Protein AF-A0A924ZWA1-F1 (afdb_monomer)

Secondary structure (DSSP, 8-state):
-----------------PPPPHHHHHHHSEEEEEEEEE----TTGGG------PPPPP-----TT-EEE---EE-----SSS--EEEEEEEEEEEETT---GGGEE-PPPPEEEEEEEEEEETTS-EEEEEEEEEEEEEEEEETTEEEEEEEEEEEEEEEEE-TTEEEEEEEEEEEEEE-S-SSS-BEEEEEEEEEEEEESS-EEEEEEEEEEETT--EEE--

Structure (mmCIF, N/CA/C/O backbone):
data_AF-A0A924ZWA1-F1
#
_entry.id   AF-A0A924ZWA1-F1
#
loop_
_atom_site.group_PDB
_atom_site.id
_atom_site.type_symbol
_atom_site.label_atom_id
_atom_site.label_alt_id
_atom_site.label_comp_id
_atom_site.label_asym_id
_atom_site.label_entity_id
_atom_site.label_seq_id
_atom_site.pdbx_PDB_ins_code
_atom_site.Cartn_x
_atom_site.Cartn_y
_atom_site.Cartn_z
_atom_site.occupancy
_atom_site.B_iso_or_equiv
_atom_site.auth_seq_id
_atom_site.auth_comp_id
_atom_site.auth_asym_id
_atom_site.auth_atom_id
_atom_site.pdbx_PDB_model_num
ATOM 1 N N . MET A 1 1 ? 79.010 -9.568 -26.885 1.00 41.34 1 MET A N 1
ATOM 2 C CA . MET A 1 1 ? 77.957 -9.053 -25.982 1.00 41.34 1 MET A CA 1
ATOM 3 C C . MET A 1 1 ? 76.911 -8.311 -26.813 1.00 41.34 1 MET A C 1
ATOM 5 O O . MET A 1 1 ? 77.158 -7.178 -27.196 1.00 41.34 1 MET A O 1
ATOM 9 N N . LYS A 1 2 ? 75.791 -8.957 -27.172 1.00 38.38 2 LYS A N 1
ATOM 10 C CA . LYS A 1 2 ? 74.652 -8.309 -27.852 1.00 38.38 2 LYS A CA 1
ATOM 11 C C . LYS A 1 2 ? 73.579 -8.028 -26.799 1.00 38.38 2 LYS A C 1
ATOM 13 O O . LYS A 1 2 ? 73.071 -8.970 -26.201 1.00 38.38 2 LYS A O 1
ATOM 18 N N . LYS A 1 3 ? 73.280 -6.753 -26.540 1.00 42.06 3 LYS A N 1
ATOM 19 C CA . LYS A 1 3 ? 72.153 -6.351 -25.689 1.00 42.06 3 LYS A CA 1
ATOM 20 C C . LYS A 1 3 ? 70.870 -6.461 -26.511 1.00 42.06 3 LYS A C 1
ATOM 22 O O . LYS A 1 3 ? 70.729 -5.771 -27.515 1.00 42.06 3 LYS A O 1
ATOM 27 N N . LEU A 1 4 ? 69.972 -7.344 -26.089 1.00 44.78 4 LEU A N 1
ATOM 28 C CA . LEU A 1 4 ? 68.591 -7.403 -26.550 1.00 44.78 4 LEU A CA 1
ATOM 29 C C . LEU A 1 4 ? 67.761 -6.655 -25.500 1.00 44.78 4 LEU A C 1
ATOM 31 O O . LEU A 1 4 ? 67.658 -7.118 -24.366 1.00 44.78 4 LEU A O 1
ATOM 35 N N . SER A 1 5 ? 67.233 -5.483 -25.843 1.00 42.81 5 SER A N 1
ATOM 36 C CA . SER A 1 5 ? 66.321 -4.740 -24.969 1.00 42.81 5 SER A CA 1
ATOM 37 C C . SER A 1 5 ? 64.931 -4.739 -25.588 1.00 42.81 5 SER A C 1
ATOM 39 O O . SER A 1 5 ? 64.733 -4.317 -26.724 1.00 42.81 5 SER A O 1
ATOM 41 N N . ILE A 1 6 ? 64.008 -5.304 -24.816 1.00 48.44 6 ILE A N 1
ATOM 42 C CA . ILE A 1 6 ? 62.610 -5.588 -25.123 1.00 48.44 6 ILE A CA 1
ATOM 43 C C . ILE A 1 6 ? 61.811 -4.282 -25.077 1.00 48.44 6 ILE A C 1
ATOM 45 O O . ILE A 1 6 ? 61.896 -3.535 -24.103 1.00 48.44 6 ILE A O 1
ATOM 49 N N . VAL A 1 7 ? 61.028 -4.017 -26.122 1.00 42.88 7 VAL A N 1
ATOM 50 C CA . VAL A 1 7 ? 60.053 -2.920 -26.159 1.00 42.88 7 VAL A CA 1
ATOM 51 C C . VAL A 1 7 ? 58.784 -3.389 -25.447 1.00 42.88 7 VAL A C 1
ATOM 53 O O . VAL A 1 7 ? 58.148 -4.346 -25.881 1.00 42.88 7 VAL A O 1
ATOM 56 N N . PHE A 1 8 ? 58.414 -2.726 -24.350 1.00 44.97 8 PHE A N 1
ATOM 57 C CA . PHE A 1 8 ? 57.112 -2.908 -23.707 1.00 44.97 8 PHE A CA 1
ATOM 58 C C . PHE A 1 8 ? 56.050 -2.136 -24.500 1.00 44.97 8 PHE A C 1
ATOM 60 O O . PHE A 1 8 ? 56.009 -0.908 -24.458 1.00 44.97 8 PHE A O 1
ATOM 67 N N . ALA A 1 9 ? 55.190 -2.850 -25.225 1.00 43.59 9 ALA A N 1
ATOM 68 C CA . ALA A 1 9 ? 53.976 -2.278 -25.796 1.00 43.59 9 ALA A CA 1
ATOM 69 C C . ALA A 1 9 ? 52.884 -2.261 -24.715 1.00 43.59 9 ALA A C 1
ATOM 71 O O . ALA A 1 9 ? 52.349 -3.305 -24.344 1.00 43.59 9 ALA A O 1
ATOM 72 N N . ALA A 1 10 ? 52.572 -1.080 -24.184 1.00 49.88 10 ALA A N 1
ATOM 73 C CA . ALA A 1 10 ? 51.428 -0.894 -23.300 1.00 49.88 10 ALA A CA 1
ATOM 74 C C . ALA A 1 10 ? 50.137 -0.939 -24.134 1.00 49.88 10 ALA A C 1
ATOM 76 O O . ALA A 1 10 ? 49.837 -0.012 -24.885 1.00 49.88 10 ALA A O 1
ATOM 77 N N . ILE A 1 11 ? 49.383 -2.033 -24.019 1.00 46.00 11 ILE A N 1
ATOM 78 C CA . ILE A 1 11 ? 48.047 -2.159 -24.605 1.00 46.00 11 ILE A CA 1
ATOM 79 C C . ILE A 1 11 ? 47.079 -1.402 -23.690 1.00 46.00 11 ILE A C 1
ATOM 81 O O . ILE A 1 11 ? 46.674 -1.904 -22.644 1.00 46.00 11 ILE A O 1
ATOM 85 N N . PHE A 1 12 ? 46.718 -0.178 -24.073 1.00 44.88 12 PHE A N 1
ATOM 86 C CA . PHE A 1 12 ? 45.597 0.533 -23.465 1.00 44.88 12 PHE A CA 1
ATOM 87 C C . PHE A 1 12 ? 44.290 -0.067 -23.997 1.00 44.88 12 PHE A C 1
ATOM 89 O O . PHE A 1 12 ? 43.883 0.220 -25.121 1.00 44.88 12 PHE A O 1
ATOM 96 N N . LEU A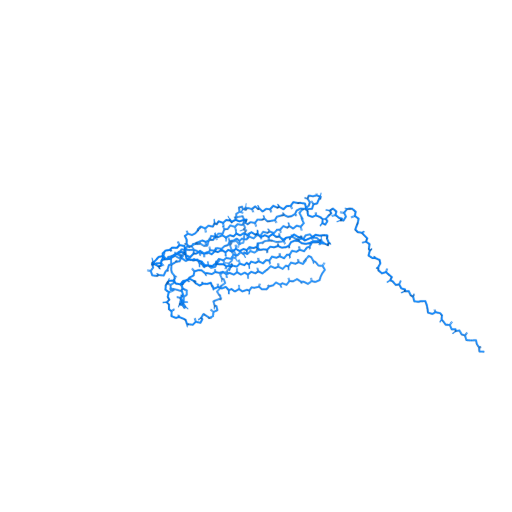 1 13 ? 43.627 -0.907 -23.196 1.00 45.66 13 LEU A N 1
ATOM 97 C CA . LEU A 1 13 ? 42.229 -1.274 -23.425 1.00 45.66 13 LEU A CA 1
ATOM 98 C C . LEU A 1 13 ? 41.356 -0.064 -23.077 1.00 45.66 13 LEU A C 1
ATOM 100 O O . LEU A 1 13 ? 41.014 0.172 -21.919 1.00 45.66 13 LEU A O 1
ATOM 104 N N . THR A 1 14 ? 41.012 0.734 -24.081 1.00 49.31 14 THR A N 1
ATOM 105 C CA . THR A 1 14 ? 39.961 1.738 -23.953 1.00 49.31 14 THR A CA 1
ATOM 106 C C . THR A 1 14 ? 38.614 1.023 -24.000 1.00 49.31 14 THR A C 1
ATOM 108 O O . THR A 1 14 ? 38.178 0.539 -25.042 1.00 49.31 14 THR A O 1
ATOM 111 N N . ILE A 1 15 ? 37.934 0.940 -22.856 1.00 54.41 15 ILE A N 1
ATOM 112 C CA . ILE A 1 15 ? 36.516 0.575 -22.829 1.00 54.41 15 ILE A CA 1
ATOM 113 C C . ILE A 1 15 ? 35.765 1.761 -23.441 1.00 54.41 15 ILE A C 1
ATOM 115 O O . ILE A 1 15 ? 35.516 2.760 -22.769 1.00 54.41 15 ILE A O 1
ATOM 119 N N . GLN A 1 16 ? 35.465 1.699 -24.738 1.00 52.84 16 GLN A N 1
ATOM 120 C CA . GLN A 1 16 ? 34.568 2.675 -25.345 1.00 52.84 16 GLN A CA 1
ATOM 121 C C . GLN A 1 16 ? 33.138 2.367 -24.906 1.00 52.84 16 GLN A C 1
ATOM 123 O O . GLN A 1 16 ? 32.612 1.288 -25.176 1.00 52.84 16 GLN A O 1
ATOM 128 N N . ALA A 1 17 ? 32.505 3.327 -24.232 1.00 60.22 17 ALA A N 1
ATOM 129 C CA . ALA A 1 17 ? 31.072 3.292 -23.995 1.00 60.22 17 ALA A CA 1
ATOM 130 C C . ALA A 1 17 ? 30.356 3.333 -25.355 1.00 60.22 17 ALA A C 1
ATOM 132 O O . ALA A 1 17 ? 30.427 4.329 -26.076 1.00 60.22 17 ALA A O 1
ATOM 133 N N . ARG A 1 18 ? 29.707 2.228 -25.732 1.00 77.50 18 ARG A N 1
ATOM 134 C CA . ARG A 1 18 ? 28.906 2.145 -26.956 1.00 77.50 18 ARG A CA 1
ATOM 135 C C . ARG A 1 18 ? 27.567 2.850 -26.727 1.00 77.50 18 ARG A C 1
ATOM 137 O O . ARG A 1 18 ? 26.911 2.611 -25.717 1.00 77.50 18 ARG A O 1
ATOM 144 N N . ALA A 1 19 ? 27.152 3.685 -27.677 1.00 79.94 19 ALA A N 1
ATOM 145 C CA . ALA A 1 19 ? 25.806 4.250 -27.686 1.00 79.94 19 ALA A CA 1
ATOM 146 C C . ALA A 1 19 ? 24.755 3.147 -27.907 1.00 79.94 19 ALA A C 1
ATOM 148 O O . ALA A 1 19 ? 24.954 2.263 -28.744 1.00 79.94 19 ALA A O 1
ATOM 149 N N . LEU A 1 20 ? 23.639 3.219 -27.178 1.00 84.12 20 LEU A N 1
ATOM 150 C CA . LEU A 1 20 ? 22.520 2.287 -27.333 1.00 84.12 20 LEU A CA 1
ATOM 151 C C . LEU A 1 20 ? 21.944 2.392 -28.748 1.00 84.12 20 LEU A C 1
ATOM 153 O O . LEU A 1 20 ? 21.665 3.495 -29.227 1.00 84.12 20 LEU A O 1
ATOM 157 N N . SER A 1 21 ? 21.742 1.250 -29.399 1.00 89.38 21 SER A N 1
ATOM 158 C CA . SER A 1 21 ? 21.001 1.159 -30.656 1.00 89.38 21 SER A CA 1
ATOM 159 C C . SER A 1 21 ? 19.546 1.592 -30.469 1.00 89.38 21 SER A C 1
ATOM 161 O O . SER A 1 21 ? 19.017 1.595 -29.358 1.00 89.38 21 SER A O 1
ATOM 163 N N . GLN A 1 22 ? 18.874 1.944 -31.566 1.00 87.88 22 GLN A N 1
ATOM 164 C CA . GLN A 1 22 ? 17.459 2.317 -31.525 1.00 87.88 22 GLN A CA 1
ATOM 165 C C . GLN A 1 22 ? 16.587 1.192 -30.946 1.00 87.88 22 GLN A C 1
ATOM 167 O O . GLN A 1 22 ? 15.648 1.466 -30.203 1.00 87.88 22 GLN A O 1
ATOM 172 N N . GLU A 1 23 ? 16.933 -0.066 -31.228 1.00 88.12 23 GLU A N 1
ATOM 173 C CA . GLU A 1 23 ? 16.197 -1.219 -30.716 1.00 88.12 23 GLU A CA 1
ATOM 174 C C . GLU A 1 23 ? 16.344 -1.380 -29.200 1.00 88.12 23 GLU A C 1
ATOM 176 O O . GLU A 1 23 ? 15.352 -1.603 -28.504 1.00 88.12 23 GLU A O 1
ATOM 181 N N . GLU A 1 24 ? 17.565 -1.213 -28.679 1.00 87.50 24 GLU A N 1
ATOM 182 C CA . GLU A 1 24 ? 17.837 -1.218 -27.238 1.00 87.50 24 GLU A CA 1
ATOM 183 C C . GLU A 1 24 ? 17.133 -0.046 -26.545 1.00 87.50 24 GLU A C 1
ATOM 185 O O . GLU A 1 24 ? 16.567 -0.209 -25.465 1.00 87.50 24 GLU A O 1
ATOM 190 N N . GLN A 1 25 ? 17.109 1.132 -27.177 1.00 87.75 25 GLN A N 1
ATOM 191 C CA . GLN A 1 25 ? 16.396 2.289 -26.639 1.00 87.75 25 GLN A CA 1
ATOM 192 C C . GLN A 1 25 ? 14.888 2.054 -26.570 1.00 87.75 25 GLN A C 1
ATOM 194 O O . GLN A 1 25 ? 14.264 2.391 -25.562 1.00 87.75 25 GLN A O 1
ATOM 199 N N . ALA A 1 26 ? 14.307 1.442 -27.602 1.00 87.69 26 ALA A N 1
ATOM 200 C CA . ALA A 1 26 ? 12.895 1.088 -27.611 1.00 87.69 26 ALA A CA 1
ATOM 201 C C . ALA A 1 26 ? 12.557 0.033 -26.547 1.00 87.69 26 ALA A C 1
ATOM 203 O O . ALA A 1 26 ? 11.533 0.145 -25.873 1.00 87.69 26 ALA A O 1
ATOM 204 N N . TYR A 1 27 ? 13.454 -0.932 -26.321 1.00 89.75 27 TYR A N 1
ATOM 205 C CA . TYR A 1 27 ? 13.293 -1.940 -25.276 1.00 89.75 27 TYR A CA 1
ATOM 206 C C . TYR A 1 27 ? 13.337 -1.340 -23.862 1.00 89.75 27 TYR A C 1
ATOM 208 O O . TYR A 1 27 ? 12.560 -1.753 -23.004 1.00 89.75 27 TYR A O 1
ATOM 216 N N . LEU A 1 28 ? 14.227 -0.372 -23.620 1.00 89.44 28 LEU A N 1
ATOM 217 C CA . LEU A 1 28 ? 14.474 0.241 -22.306 1.00 89.44 28 LEU A CA 1
ATOM 218 C C . LEU A 1 28 ? 13.531 1.411 -21.972 1.00 89.44 28 LEU A C 1
ATOM 220 O O . LEU A 1 28 ? 13.572 1.935 -20.851 1.00 89.44 28 LEU A O 1
ATOM 224 N N . THR A 1 29 ? 12.716 1.844 -22.935 1.00 89.19 29 THR A N 1
ATOM 225 C CA . THR A 1 29 ? 11.769 2.951 -22.779 1.00 89.19 29 THR A CA 1
ATOM 226 C C . THR A 1 29 ? 10.418 2.431 -22.313 1.00 89.19 29 THR A C 1
ATOM 228 O O . THR A 1 29 ? 9.808 1.606 -22.982 1.00 89.19 29 THR A O 1
ATOM 231 N N . ILE A 1 30 ? 9.947 2.954 -21.181 1.00 89.44 30 ILE A N 1
ATOM 232 C CA . ILE A 1 30 ? 8.601 2.703 -20.649 1.00 89.44 30 ILE A CA 1
ATOM 233 C C . ILE A 1 30 ? 7.582 3.497 -21.468 1.00 89.44 30 ILE A C 1
ATOM 235 O O . ILE A 1 30 ? 7.731 4.716 -21.598 1.00 89.44 30 ILE A O 1
ATOM 239 N N . ASP A 1 31 ? 6.545 2.810 -21.939 1.00 90.38 31 ASP A N 1
ATOM 240 C CA . ASP A 1 31 ? 5.434 3.378 -22.701 1.00 90.38 31 ASP A CA 1
ATOM 241 C C . ASP A 1 31 ? 4.177 3.505 -21.832 1.00 90.38 31 ASP A C 1
ATOM 243 O O . ASP A 1 31 ? 3.749 4.608 -21.490 1.00 90.38 31 ASP A O 1
ATOM 247 N N . THR A 1 32 ? 3.637 2.369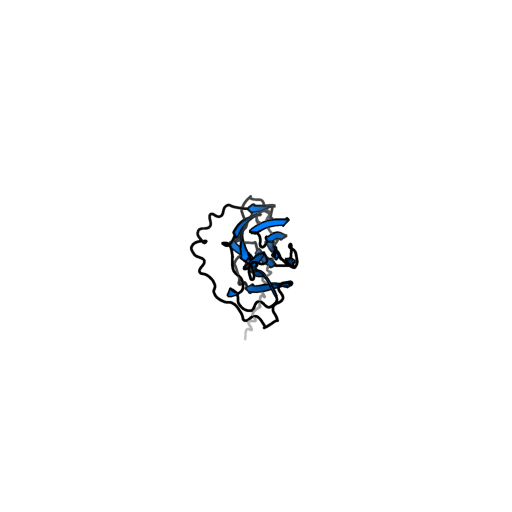 -21.384 1.00 86.81 32 THR A N 1
ATOM 248 C CA . THR A 1 32 ? 2.366 2.313 -20.655 1.00 86.81 32 THR A CA 1
ATOM 249 C C . THR A 1 32 ? 2.536 1.812 -19.227 1.00 86.81 32 THR A C 1
ATOM 251 O O . THR A 1 32 ? 3.409 0.994 -18.929 1.00 86.81 32 THR A O 1
ATOM 254 N N . VAL A 1 33 ? 1.680 2.329 -18.341 1.00 88.94 33 VAL A N 1
ATOM 255 C CA . VAL A 1 33 ? 1.564 1.916 -16.939 1.00 88.94 33 VAL A CA 1
ATOM 256 C C . VAL A 1 33 ? 0.091 1.698 -16.627 1.00 88.94 33 VAL A C 1
ATOM 258 O O . VAL A 1 33 ? -0.723 2.595 -16.850 1.00 88.94 33 VAL A O 1
ATOM 261 N N . THR A 1 34 ? -0.259 0.532 -16.093 1.00 89.75 34 THR A N 1
ATOM 262 C CA . THR A 1 34 ? -1.633 0.221 -15.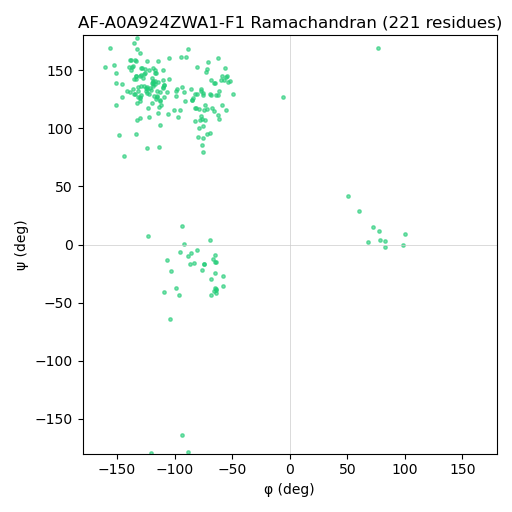675 1.00 89.75 34 THR A CA 1
ATOM 263 C C . THR A 1 34 ? -1.662 -0.248 -14.233 1.00 89.75 34 THR A C 1
ATOM 265 O O . THR A 1 34 ? -0.846 -1.087 -13.858 1.00 89.75 34 THR A O 1
ATOM 268 N N . ILE A 1 35 ? -2.631 0.239 -13.457 1.00 86.62 35 ILE A N 1
ATOM 269 C CA . ILE A 1 35 ? -2.944 -0.242 -12.108 1.00 86.62 35 ILE A CA 1
ATOM 270 C C . ILE A 1 35 ? -4.386 -0.738 -12.139 1.00 86.62 35 ILE A C 1
ATOM 272 O O . ILE A 1 35 ? -5.283 0.018 -12.512 1.00 86.62 35 ILE A O 1
ATOM 276 N N . GLN A 1 36 ? -4.608 -2.005 -11.800 1.00 89.69 36 GLN A N 1
ATOM 277 C CA . GLN A 1 36 ? -5.937 -2.615 -11.823 1.00 89.69 36 GLN A CA 1
ATOM 278 C C . GLN A 1 36 ? -6.161 -3.447 -10.563 1.00 89.69 36 GLN A C 1
ATOM 280 O O . GLN A 1 36 ? -5.290 -4.227 -10.175 1.00 89.69 36 GLN A O 1
ATOM 285 N N . GLU A 1 37 ? -7.328 -3.288 -9.935 1.00 87.62 37 GLU A N 1
ATOM 286 C CA . GLU A 1 37 ? -7.810 -4.255 -8.947 1.00 87.62 37 GLU A CA 1
ATOM 287 C C . GLU A 1 37 ? -8.171 -5.549 -9.685 1.00 87.62 37 GLU A C 1
ATOM 289 O O . GLU A 1 37 ? -8.866 -5.516 -10.704 1.00 87.62 37 GLU A O 1
ATOM 294 N N . ILE A 1 38 ? -7.667 -6.680 -9.200 1.00 86.31 38 ILE A N 1
ATOM 295 C CA . ILE A 1 38 ? -7.910 -7.997 -9.793 1.00 86.31 38 ILE A CA 1
ATOM 296 C C . ILE A 1 38 ? -8.654 -8.898 -8.798 1.00 86.31 38 ILE A C 1
ATOM 298 O O . ILE A 1 38 ? -8.471 -8.744 -7.586 1.00 86.31 38 ILE A O 1
ATOM 302 N N . PRO A 1 39 ? -9.486 -9.845 -9.275 1.00 76.06 39 PRO A N 1
ATOM 303 C CA . PRO A 1 39 ? -10.131 -10.824 -8.408 1.00 76.06 39 PRO A CA 1
ATOM 304 C C . PRO A 1 39 ? -9.108 -11.607 -7.576 1.00 76.06 39 PRO A C 1
ATOM 306 O O . PRO A 1 39 ? -8.015 -11.922 -8.051 1.00 76.06 39 PRO A O 1
ATOM 309 N N . ASP A 1 40 ? -9.472 -11.938 -6.336 1.00 62.69 40 ASP A N 1
ATOM 310 C CA . ASP A 1 40 ? -8.636 -12.753 -5.451 1.00 62.69 40 ASP A CA 1
ATOM 311 C C . ASP A 1 40 ? -8.688 -14.228 -5.879 1.00 62.69 40 ASP A C 1
ATOM 313 O O . ASP A 1 40 ? -9.427 -15.036 -5.326 1.00 62.69 40 ASP A O 1
ATOM 317 N N . GLU A 1 41 ? -7.921 -14.574 -6.914 1.00 56.72 41 GLU A N 1
ATOM 318 C CA . GLU A 1 41 ? -7.703 -15.959 -7.361 1.00 56.72 41 GLU A CA 1
ATOM 319 C C . GLU A 1 41 ? -6.439 -16.570 -6.726 1.00 56.72 41 GLU A C 1
ATOM 321 O O . GLU A 1 41 ? -5.905 -17.568 -7.208 1.00 56.72 41 GLU A O 1
ATOM 326 N N . SER A 1 42 ? -5.903 -15.959 -5.661 1.00 44.62 42 SER A N 1
ATOM 327 C CA . SER A 1 42 ? -4.585 -16.314 -5.141 1.00 44.62 42 SER A CA 1
ATOM 328 C C . SER A 1 42 ? -4.618 -17.651 -4.374 1.00 44.62 42 SER A C 1
ATOM 330 O O . SER A 1 42 ? -5.199 -17.716 -3.288 1.00 44.62 42 SER A O 1
ATOM 332 N N . PRO A 1 43 ? -3.918 -18.708 -4.838 1.00 39.81 43 PRO A N 1
ATOM 333 C CA . PRO A 1 43 ? -3.886 -20.024 -4.181 1.00 39.81 43 PRO A CA 1
ATOM 334 C C . PRO A 1 43 ? -3.125 -20.033 -2.838 1.00 39.81 43 PRO A C 1
ATOM 336 O O . PRO A 1 43 ? -2.915 -21.086 -2.238 1.00 39.81 43 PRO A O 1
ATOM 339 N N . LEU A 1 44 ? -2.652 -18.871 -2.374 1.00 39.03 44 LEU A N 1
ATOM 340 C CA . LEU A 1 44 ? -1.827 -18.706 -1.175 1.00 39.03 44 LEU A CA 1
A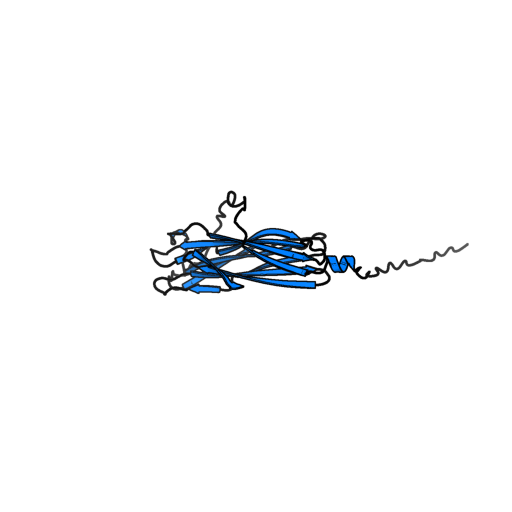TOM 341 C C . LEU A 1 44 ? -2.626 -18.339 0.084 1.00 39.03 44 LEU A C 1
ATOM 343 O O . LEU A 1 44 ? -2.046 -18.323 1.167 1.00 39.03 44 LEU A O 1
ATOM 347 N N . LEU A 1 45 ? -3.935 -18.077 -0.022 1.00 39.41 45 LEU A N 1
ATOM 348 C CA . LEU A 1 45 ? -4.785 -17.840 1.156 1.00 39.41 45 LEU A CA 1
ATOM 349 C C . LEU A 1 45 ? -4.921 -19.076 2.060 1.00 39.41 45 LEU A C 1
ATOM 351 O O . LEU A 1 45 ? -5.074 -18.915 3.265 1.00 39.41 45 LEU A O 1
ATOM 355 N N . ASP A 1 46 ? -4.738 -20.283 1.518 1.00 35.34 46 ASP A N 1
ATOM 356 C CA . ASP A 1 46 ? -4.777 -21.530 2.294 1.00 35.34 46 ASP A CA 1
ATOM 357 C C . ASP A 1 46 ? -3.466 -21.840 3.048 1.00 35.34 46 ASP A C 1
ATOM 359 O O . ASP A 1 46 ? -3.399 -22.824 3.783 1.00 35.34 46 ASP A O 1
ATOM 363 N N . LYS A 1 47 ? -2.397 -21.042 2.867 1.00 32.38 47 LYS A N 1
ATOM 364 C CA . LYS A 1 47 ? -1.044 -21.352 3.384 1.00 32.38 47 LYS A CA 1
ATOM 365 C C . LYS A 1 47 ? -0.427 -20.299 4.304 1.00 32.38 47 LYS A C 1
ATOM 367 O O . LYS A 1 47 ? 0.747 -20.421 4.652 1.00 32.38 47 LYS A O 1
ATOM 372 N N . ILE A 1 48 ? -1.170 -19.271 4.708 1.00 35.56 48 ILE A N 1
ATOM 373 C CA . ILE A 1 48 ? -0.657 -18.319 5.700 1.00 35.56 48 ILE A CA 1
ATOM 374 C C . ILE A 1 48 ? -0.804 -18.956 7.084 1.00 35.56 48 ILE A C 1
ATOM 376 O O . ILE A 1 48 ? -1.846 -18.845 7.726 1.00 35.56 48 ILE A O 1
ATOM 380 N N . GLU A 1 49 ? 0.249 -19.634 7.542 1.00 36.31 49 GLU A N 1
ATOM 381 C CA . GLU A 1 49 ? 0.408 -19.932 8.962 1.00 36.31 49 GLU A CA 1
ATOM 382 C C . GLU A 1 49 ? 0.533 -18.608 9.730 1.00 36.31 49 GLU A C 1
ATOM 384 O O . GLU A 1 49 ? 1.300 -17.709 9.375 1.00 36.31 49 GLU A O 1
ATOM 389 N N . THR A 1 50 ? -0.287 -18.469 10.764 1.00 31.58 50 THR A N 1
ATOM 390 C CA . THR A 1 50 ? -0.350 -17.319 11.666 1.00 31.58 50 THR A CA 1
ATOM 391 C C . THR A 1 50 ? 1.019 -17.025 12.282 1.00 31.58 50 THR A C 1
ATOM 393 O O . THR A 1 50 ? 1.547 -17.825 13.051 1.00 31.58 50 THR A O 1
ATOM 396 N N . PHE A 1 51 ? 1.591 -15.857 11.977 1.00 34.88 51 PHE A N 1
ATOM 397 C CA . PHE A 1 51 ? 2.827 -15.386 12.603 1.00 34.88 51 PHE A CA 1
ATOM 398 C C . PHE A 1 51 ? 2.561 -14.887 14.033 1.00 34.88 51 PHE A C 1
ATOM 400 O O . PHE A 1 51 ? 2.294 -13.707 14.262 1.00 34.88 51 PHE A O 1
ATOM 407 N N . ASP A 1 52 ? 2.690 -15.784 15.008 1.00 36.53 52 ASP A N 1
ATOM 408 C CA . ASP A 1 52 ? 2.746 -15.457 16.435 1.00 36.53 52 ASP A CA 1
ATOM 409 C C . ASP A 1 52 ? 4.125 -14.896 16.801 1.00 36.53 52 ASP A C 1
ATOM 411 O O . ASP A 1 52 ? 4.974 -15.651 17.257 1.00 36.53 52 ASP A O 1
ATOM 415 N N . GLN A 1 53 ? 4.378 -13.588 16.640 1.00 33.22 53 GLN A N 1
ATOM 416 C CA . GLN A 1 53 ? 5.423 -12.893 17.420 1.00 33.22 53 GLN A CA 1
ATOM 417 C C . GLN A 1 53 ? 5.079 -11.423 17.702 1.00 33.22 53 GLN A C 1
ATOM 419 O O . GLN A 1 53 ? 5.404 -10.501 16.941 1.00 33.22 53 GLN A O 1
ATOM 424 N N . VAL A 1 54 ? 4.482 -11.191 18.872 1.00 36.31 54 VAL A N 1
ATOM 425 C CA . VAL A 1 54 ? 4.275 -9.862 19.463 1.00 36.31 54 VAL A CA 1
ATOM 426 C C . VAL A 1 54 ? 5.544 -9.452 20.219 1.00 36.31 54 VAL A C 1
ATOM 428 O O . VAL A 1 54 ? 6.042 -10.189 21.064 1.00 36.31 54 VAL A O 1
ATOM 431 N N . SER A 1 55 ? 6.097 -8.280 19.899 1.00 35.72 55 SER A N 1
ATOM 432 C CA . SER A 1 55 ? 7.217 -7.692 20.653 1.00 35.72 55 SER A CA 1
ATOM 433 C C . SER A 1 55 ? 6.700 -6.997 21.924 1.00 35.72 55 SER A C 1
ATOM 435 O O . SER A 1 55 ? 5.561 -6.531 21.919 1.00 35.72 55 SER A O 1
ATOM 437 N N . PRO A 1 56 ? 7.501 -6.887 23.001 1.00 32.56 56 PRO A N 1
ATOM 438 C CA . PRO A 1 56 ? 7.024 -6.342 24.267 1.00 32.56 56 PRO A CA 1
ATOM 439 C C . PRO A 1 56 ? 6.704 -4.845 24.148 1.00 32.56 56 PRO A C 1
ATOM 441 O O . PRO A 1 56 ? 7.587 -4.030 23.876 1.00 32.56 56 PRO A O 1
ATOM 444 N N . ILE A 1 57 ? 5.435 -4.489 24.361 1.00 41.47 57 ILE A N 1
ATOM 445 C CA . ILE A 1 57 ? 4.953 -3.103 24.393 1.00 41.47 57 ILE A CA 1
ATOM 446 C C . ILE A 1 57 ? 5.260 -2.514 25.778 1.00 41.47 57 ILE A C 1
ATOM 448 O O . ILE A 1 57 ? 4.972 -3.116 26.813 1.00 41.47 57 ILE A O 1
ATOM 452 N N . LYS A 1 58 ? 5.879 -1.330 25.795 1.00 34.44 58 LYS A N 1
ATOM 453 C CA . LYS A 1 58 ? 6.227 -0.578 27.008 1.00 34.44 58 LYS A CA 1
ATOM 454 C C . LYS A 1 58 ? 4.944 -0.177 27.753 1.00 34.44 58 LYS A C 1
ATOM 456 O O . LYS A 1 58 ? 4.038 0.394 27.158 1.00 34.44 58 LYS A O 1
ATOM 461 N N . LYS A 1 59 ? 4.886 -0.488 29.050 1.00 34.78 59 LYS A N 1
ATOM 462 C CA . LYS A 1 59 ? 3.730 -0.296 29.941 1.00 34.78 59 LYS A CA 1
ATOM 463 C C . LYS A 1 59 ? 3.360 1.197 30.036 1.00 34.78 59 LYS A C 1
ATOM 465 O O . LYS A 1 59 ? 4.100 1.966 30.643 1.00 34.78 59 LYS A O 1
ATOM 470 N N . LEU A 1 60 ? 2.248 1.584 29.417 1.00 40.38 60 LEU A N 1
ATOM 471 C CA . LEU A 1 60 ? 1.598 2.895 29.529 1.00 40.38 60 LEU A CA 1
ATOM 472 C C . LEU A 1 60 ? 0.185 2.657 30.079 1.00 40.38 60 LEU A C 1
ATOM 474 O O . LEU A 1 60 ? -0.410 1.621 29.783 1.00 40.38 60 LEU A O 1
ATOM 478 N N . GLU A 1 61 ? -0.313 3.555 30.928 1.00 43.25 61 GLU A N 1
ATOM 479 C CA . GLU A 1 61 ? -1.689 3.501 31.439 1.00 43.25 61 GLU A CA 1
ATOM 480 C C . GLU A 1 61 ? -2.698 3.516 30.275 1.00 43.25 61 GLU A C 1
ATOM 482 O O . GLU A 1 61 ? -2.455 4.142 29.246 1.00 43.25 61 GLU A O 1
ATOM 487 N N . VAL A 1 62 ? -3.779 2.738 30.408 1.00 45.28 62 VAL A N 1
ATOM 488 C CA . VAL A 1 62 ? -4.761 2.478 29.339 1.00 45.28 62 VAL A CA 1
ATOM 489 C C . VAL A 1 62 ? -5.686 3.683 29.187 1.00 45.28 62 VAL A C 1
ATOM 491 O O . VAL A 1 62 ? -6.528 3.911 30.054 1.00 45.28 62 VAL A O 1
ATOM 494 N N . GLU A 1 63 ? -5.575 4.406 28.074 1.00 49.28 63 GLU A N 1
ATOM 495 C CA . GLU A 1 63 ? -6.482 5.494 27.698 1.00 49.28 63 GLU A CA 1
ATOM 496 C C . GLU A 1 63 ? -7.254 5.083 26.435 1.00 49.28 63 GLU A C 1
ATOM 498 O O . GLU A 1 63 ? -6.697 4.787 25.376 1.00 49.28 63 GLU A O 1
ATOM 503 N N . VAL A 1 64 ? -8.580 4.993 26.554 1.00 50.56 64 VAL A N 1
ATOM 504 C CA . VAL A 1 64 ? -9.443 4.500 25.461 1.00 50.56 64 VAL A CA 1
ATOM 505 C C . VAL A 1 64 ? -9.594 5.535 24.335 1.00 50.56 64 VAL A C 1
ATOM 507 O O . VAL A 1 64 ? -9.992 5.194 23.221 1.00 50.56 64 VAL A O 1
ATOM 510 N N . ASP A 1 65 ? -9.259 6.792 24.617 1.00 49.25 65 ASP A N 1
ATOM 511 C CA . ASP A 1 65 ? -9.448 7.954 23.748 1.00 49.25 65 ASP A CA 1
ATOM 512 C C . ASP A 1 65 ? -8.339 8.153 22.703 1.00 49.25 65 ASP A C 1
ATOM 514 O O . ASP A 1 65 ? -8.538 8.861 21.713 1.00 49.25 65 ASP A O 1
ATOM 518 N N . THR A 1 66 ? -7.194 7.496 22.880 1.00 50.66 66 THR A N 1
ATOM 519 C CA . THR A 1 66 ? -6.004 7.732 22.065 1.00 50.66 66 THR A CA 1
ATOM 520 C C . THR A 1 66 ? -5.701 6.514 21.201 1.00 50.66 66 THR A C 1
ATOM 522 O O . THR A 1 66 ? -5.523 5.416 21.713 1.00 50.66 66 THR A O 1
ATOM 525 N N . ILE A 1 67 ? -5.606 6.688 19.879 1.00 54.75 67 ILE A N 1
ATOM 526 C CA . I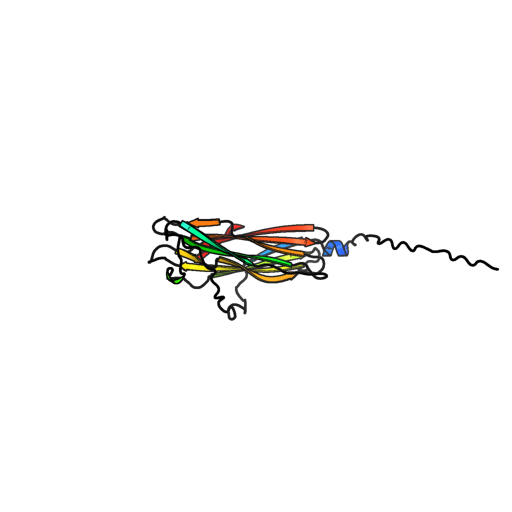LE A 1 67 ? -5.240 5.611 18.946 1.00 54.75 67 ILE A CA 1
ATOM 527 C C . ILE A 1 67 ? -3.749 5.707 18.596 1.00 54.75 67 ILE A C 1
ATOM 529 O O . ILE A 1 67 ? -3.290 6.758 18.152 1.00 54.75 67 ILE A O 1
ATOM 533 N N . ILE A 1 68 ? -2.998 4.609 18.747 1.00 51.66 68 ILE A N 1
ATOM 534 C CA . ILE A 1 68 ? -1.558 4.555 18.427 1.00 51.66 68 ILE A CA 1
ATOM 535 C C . ILE A 1 68 ? -1.236 3.563 17.305 1.00 51.66 68 ILE A C 1
ATOM 537 O O . ILE A 1 68 ? -1.869 2.515 17.201 1.00 51.66 68 ILE A O 1
ATOM 541 N N . ASN A 1 69 ? -0.210 3.881 16.506 1.00 57.09 69 ASN A N 1
ATOM 542 C CA . ASN A 1 69 ? 0.339 3.001 15.472 1.00 57.09 69 ASN A CA 1
ATOM 543 C C . ASN A 1 69 ? 1.382 2.032 16.062 1.00 57.09 69 ASN A C 1
ATOM 545 O O . ASN A 1 69 ? 2.381 2.473 16.632 1.00 57.09 69 ASN A O 1
ATOM 549 N N . ILE A 1 70 ? 1.190 0.723 15.880 1.00 54.62 70 ILE A N 1
ATOM 550 C CA . ILE A 1 70 ? 2.172 -0.315 16.231 1.00 54.62 70 ILE A CA 1
ATOM 551 C C . ILE A 1 70 ? 2.685 -0.960 14.940 1.00 54.62 70 ILE A C 1
ATOM 553 O O . ILE A 1 70 ? 1.988 -1.782 14.345 1.00 54.62 70 ILE A O 1
ATOM 557 N N . GLY A 1 71 ? 3.899 -0.592 14.513 1.00 48.91 71 GLY A N 1
ATOM 558 C CA . GLY A 1 71 ? 4.503 -1.094 13.277 1.00 48.91 71 GLY A CA 1
ATOM 559 C C . GLY A 1 71 ? 5.883 -1.724 13.442 1.00 48.91 71 GLY A C 1
ATOM 560 O O . GLY A 1 71 ? 6.673 -1.322 14.295 1.00 48.91 71 GLY A O 1
ATOM 561 N N . LYS A 1 72 ? 6.170 -2.730 12.606 1.00 46.75 72 LYS A N 1
ATOM 562 C CA . LYS A 1 72 ? 7.482 -3.380 12.442 1.00 46.75 72 LYS A CA 1
ATOM 563 C C . LYS A 1 72 ? 7.960 -3.199 10.994 1.00 46.75 72 LYS A C 1
ATOM 565 O O . LYS A 1 72 ? 7.146 -3.319 10.082 1.00 46.75 72 LYS A O 1
ATOM 570 N N . LYS A 1 73 ? 9.263 -2.946 10.811 1.00 42.59 73 LYS A N 1
ATOM 571 C CA . LYS A 1 73 ? 9.951 -2.800 9.513 1.00 42.59 73 LYS A CA 1
ATOM 572 C C . LYS A 1 73 ? 10.651 -4.114 9.137 1.00 42.59 73 LYS A C 1
ATOM 574 O O . LYS A 1 73 ? 11.367 -4.662 9.975 1.00 42.59 73 LYS A O 1
ATOM 579 N N . ILE A 1 74 ? 10.480 -4.608 7.907 1.00 37.47 74 ILE A N 1
ATOM 580 C CA . ILE A 1 74 ? 11.195 -5.794 7.378 1.0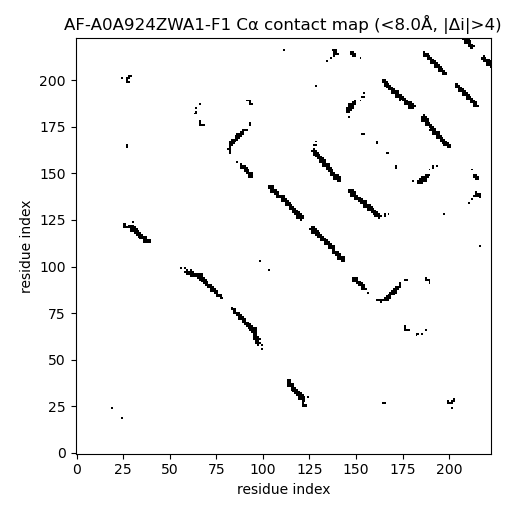0 37.47 74 ILE A CA 1
ATOM 581 C C . ILE A 1 74 ? 12.072 -5.387 6.176 1.00 37.47 74 ILE A C 1
ATOM 583 O O . ILE A 1 74 ? 11.658 -4.569 5.355 1.00 37.47 74 ILE A O 1
ATOM 587 N N . TRP A 1 75 ? 13.300 -5.921 6.120 1.00 35.62 75 TRP A N 1
ATOM 588 C CA . TRP A 1 75 ? 14.376 -5.584 5.169 1.00 35.62 75 TRP A CA 1
ATOM 589 C C . TRP A 1 75 ? 14.360 -6.428 3.884 1.00 35.62 75 TRP A C 1
ATOM 591 O O . TRP A 1 75 ? 13.804 -7.524 3.864 1.00 35.62 75 TRP A O 1
ATOM 601 N N . VAL A 1 76 ? 15.046 -5.939 2.840 1.00 39.88 76 VAL A N 1
ATOM 602 C CA . VAL A 1 76 ? 15.132 -6.555 1.500 1.00 39.88 76 VAL A CA 1
ATOM 603 C C . VAL A 1 76 ? 16.577 -6.837 1.116 1.00 39.88 76 VAL A C 1
ATOM 605 O O . VAL A 1 76 ? 17.475 -6.100 1.515 1.00 39.88 76 VAL A O 1
ATOM 608 N N . ILE A 1 77 ? 16.784 -7.875 0.303 1.00 39.62 77 ILE A N 1
ATOM 609 C CA . ILE A 1 77 ? 18.073 -8.293 -0.257 1.00 39.62 77 ILE A CA 1
ATOM 610 C C . ILE A 1 77 ? 17.967 -8.332 -1.789 1.00 39.62 77 ILE A C 1
ATOM 612 O O . ILE A 1 77 ? 17.080 -9.025 -2.280 1.00 39.62 77 ILE A O 1
ATOM 616 N N . VAL A 1 78 ? 18.911 -7.710 -2.521 1.00 43.81 78 VAL A N 1
ATOM 617 C CA . VAL A 1 78 ? 19.346 -8.141 -3.874 1.00 43.81 78 VAL A CA 1
ATOM 618 C C . VAL A 1 78 ? 20.849 -7.883 -4.092 1.00 43.81 78 VAL A C 1
ATOM 620 O O . VAL A 1 78 ? 21.344 -6.807 -3.761 1.00 43.81 78 VAL A O 1
ATOM 623 N N . GLU A 1 79 ? 21.552 -8.847 -4.711 1.00 35.03 79 GLU A N 1
ATOM 624 C CA . GLU A 1 79 ? 22.969 -8.776 -5.115 1.00 35.03 79 GLU A CA 1
ATOM 625 C C . GLU A 1 79 ? 23.220 -9.177 -6.595 1.00 35.03 79 GLU A C 1
ATOM 627 O O . GLU A 1 79 ? 22.471 -9.945 -7.196 1.00 35.03 79 GLU A O 1
ATOM 632 N N . ALA A 1 80 ? 24.292 -8.584 -7.142 1.00 36.38 80 ALA A N 1
ATOM 633 C CA . ALA A 1 80 ? 24.898 -8.561 -8.487 1.00 36.38 80 ALA A CA 1
ATOM 634 C C . ALA A 1 80 ? 24.369 -9.450 -9.647 1.00 36.38 80 ALA A C 1
ATOM 636 O O . ALA A 1 80 ? 24.399 -10.677 -9.611 1.00 36.38 80 ALA A O 1
ATOM 637 N N . GLY A 1 81 ? 24.066 -8.791 -10.781 1.00 40.59 81 GLY A N 1
ATOM 638 C CA . GLY A 1 81 ? 23.937 -9.401 -12.121 1.00 40.59 81 GLY A CA 1
ATOM 639 C C . GLY A 1 81 ? 22.512 -9.724 -12.590 1.00 40.59 81 GLY A C 1
ATOM 640 O O . GLY A 1 81 ? 22.332 -10.215 -13.704 1.00 40.59 81 GLY A O 1
ATOM 641 N N . ARG A 1 82 ? 21.502 -9.447 -11.761 1.00 52.91 82 ARG A N 1
ATOM 642 C CA . ARG A 1 82 ? 20.068 -9.689 -12.005 1.00 52.91 82 ARG A CA 1
ATOM 643 C C . ARG A 1 82 ? 19.258 -8.414 -11.705 1.00 52.91 82 ARG A C 1
ATOM 645 O O . ARG A 1 82 ? 19.821 -7.503 -11.093 1.00 52.91 82 ARG A O 1
ATOM 652 N N . PRO A 1 83 ? 17.984 -8.307 -12.137 1.00 56.53 83 PRO A N 1
ATOM 653 C CA . PRO A 1 83 ? 17.143 -7.152 -11.828 1.00 56.53 83 PRO A CA 1
ATOM 654 C C . PRO A 1 83 ? 17.176 -6.818 -10.334 1.00 56.53 83 PRO A C 1
ATOM 656 O O . PRO A 1 83 ? 17.006 -7.698 -9.491 1.00 56.53 83 PRO A O 1
ATOM 659 N N . VAL A 1 84 ? 17.434 -5.551 -10.007 1.00 56.28 84 VAL A N 1
ATOM 660 C CA . VAL A 1 84 ? 17.524 -5.106 -8.611 1.00 56.28 84 VAL A CA 1
ATOM 661 C C . VAL A 1 84 ? 16.118 -4.848 -8.088 1.00 56.28 84 VAL A C 1
ATOM 663 O O . VAL A 1 84 ? 15.437 -3.961 -8.600 1.00 56.28 84 VAL A O 1
ATOM 666 N N . VAL A 1 85 ? 15.718 -5.606 -7.065 1.00 59.53 85 VAL A N 1
ATOM 667 C CA . VAL A 1 85 ? 14.420 -5.528 -6.384 1.00 59.53 85 VAL A CA 1
ATOM 668 C C . VAL A 1 85 ? 14.625 -5.083 -4.938 1.00 59.53 85 VAL A C 1
ATOM 670 O O . VAL A 1 85 ? 15.400 -5.684 -4.209 1.00 59.53 85 VAL A O 1
ATOM 673 N N . ASN A 1 86 ? 13.919 -4.046 -4.494 1.00 57.66 86 ASN A N 1
ATOM 674 C CA . ASN A 1 86 ? 13.847 -3.684 -3.073 1.00 57.66 86 ASN A CA 1
ATOM 675 C C . ASN A 1 86 ? 12.377 -3.508 -2.675 1.00 57.66 86 ASN A C 1
ATOM 677 O O . ASN A 1 86 ? 11.697 -2.775 -3.365 1.00 57.66 86 ASN A O 1
ATOM 681 N N . ILE A 1 87 ? 11.864 -4.157 -1.629 1.00 58.00 87 ILE A N 1
ATOM 682 C CA . ILE A 1 87 ? 10.470 -4.046 -1.146 1.00 58.00 87 ILE A CA 1
ATOM 683 C C . ILE A 1 87 ? 10.394 -3.865 0.384 1.00 58.00 87 ILE A C 1
ATOM 685 O O . ILE A 1 87 ? 10.393 -4.834 1.140 1.00 58.00 87 ILE A O 1
ATOM 689 N N . GLU A 1 88 ? 10.305 -2.632 0.869 1.00 58.72 88 GLU A N 1
ATOM 690 C CA . GLU A 1 88 ? 10.145 -2.393 2.310 1.00 58.72 88 GLU A CA 1
ATOM 691 C C . GLU A 1 88 ? 8.681 -2.526 2.744 1.00 58.72 88 GLU A C 1
ATOM 693 O O . GLU A 1 88 ? 7.803 -1.880 2.169 1.00 58.72 88 GLU A O 1
ATOM 698 N N . LEU A 1 89 ? 8.425 -3.320 3.790 1.00 59.06 89 LEU A N 1
ATOM 699 C CA . LEU A 1 89 ? 7.087 -3.512 4.357 1.00 59.06 89 LEU A CA 1
ATOM 700 C C . LEU A 1 89 ? 6.963 -2.851 5.723 1.00 59.06 89 LEU A C 1
ATOM 702 O O . LEU A 1 89 ? 7.842 -2.994 6.576 1.00 59.06 89 LEU A O 1
ATOM 706 N N . ASN A 1 90 ? 5.822 -2.197 5.924 1.00 60.81 90 ASN A N 1
ATOM 707 C CA . ASN A 1 90 ? 5.371 -1.668 7.200 1.00 60.81 90 ASN A CA 1
ATOM 708 C C . ASN A 1 90 ? 3.953 -2.178 7.471 1.00 60.81 90 ASN A C 1
ATOM 710 O O . ASN A 1 90 ? 3.134 -2.295 6.560 1.00 60.81 90 ASN A O 1
ATOM 714 N N . THR A 1 91 ? 3.662 -2.464 8.735 1.00 72.12 91 THR A N 1
ATOM 715 C CA . THR A 1 91 ? 2.316 -2.798 9.217 1.00 72.12 91 THR A CA 1
ATOM 716 C C . THR A 1 91 ? 1.887 -1.770 10.247 1.00 72.12 91 THR A C 1
ATOM 718 O O . THR A 1 91 ? 2.737 -1.196 10.924 1.00 72.12 91 THR A O 1
ATOM 721 N N . ALA A 1 92 ? 0.586 -1.543 10.375 1.00 73.81 92 ALA A N 1
ATOM 722 C CA . ALA A 1 92 ? 0.017 -0.685 11.398 1.00 73.81 92 ALA A CA 1
ATOM 723 C C . ALA A 1 92 ? -1.181 -1.333 12.065 1.00 73.81 92 ALA A C 1
ATOM 725 O O . ALA A 1 92 ? -1.840 -2.228 11.534 1.00 73.81 92 ALA A O 1
ATOM 726 N N . SER A 1 93 ? -1.462 -0.829 13.254 1.00 75.31 93 SER A N 1
ATOM 727 C CA . SER A 1 93 ? -2.690 -1.095 13.986 1.00 75.31 93 SER A CA 1
ATOM 728 C C . SER A 1 93 ? -3.217 0.236 14.502 1.00 75.31 93 SER A C 1
ATOM 730 O O . SER A 1 93 ? -2.426 1.109 14.836 1.00 75.31 93 SER A O 1
ATOM 732 N N . ALA A 1 94 ? -4.532 0.390 14.543 1.00 76.94 94 ALA A N 1
ATOM 733 C CA . ALA A 1 94 ? -5.238 1.535 15.091 1.00 76.94 94 ALA A CA 1
ATOM 734 C C . ALA A 1 94 ? -6.007 1.044 16.317 1.00 76.94 94 ALA A C 1
ATOM 736 O O . ALA A 1 94 ? -7.173 0.667 16.206 1.00 76.94 94 ALA A O 1
ATOM 737 N N . MET A 1 95 ? -5.325 0.992 17.463 1.00 79.50 95 MET A N 1
ATOM 738 C CA . MET A 1 95 ? -5.847 0.463 18.728 1.00 79.50 95 MET A CA 1
ATOM 739 C C . MET A 1 95 ? -5.746 1.508 19.850 1.00 79.50 95 MET A C 1
ATOM 741 O O . MET A 1 95 ? -4.898 2.399 19.743 1.00 79.50 95 MET A O 1
ATOM 745 N N . PRO A 1 96 ? -6.556 1.389 20.922 1.00 68.88 96 PRO A N 1
ATOM 746 C CA . PRO A 1 96 ? -6.473 2.257 22.095 1.00 68.88 96 PRO A CA 1
ATOM 747 C C . PRO A 1 96 ? -5.092 2.264 22.738 1.00 68.88 96 PRO A C 1
ATOM 749 O O . PRO A 1 96 ? -4.369 1.260 22.704 1.00 68.88 96 PRO A O 1
ATOM 752 N N . SER A 1 97 ? -4.750 3.373 23.379 1.00 72.75 97 SER A N 1
ATOM 753 C CA . SER A 1 97 ? -3.488 3.527 24.077 1.00 72.75 97 SER A CA 1
ATOM 754 C C . SER A 1 97 ? -3.474 2.685 25.358 1.00 72.75 97 SER A C 1
ATOM 756 O O . SER A 1 97 ? -4.502 2.337 25.941 1.00 72.75 97 SER A O 1
ATOM 758 N N . GLY A 1 98 ? -2.271 2.265 25.751 1.00 68.50 98 GLY A N 1
ATOM 759 C CA . GLY A 1 98 ? -2.012 1.486 26.966 1.00 68.50 98 GLY A CA 1
ATOM 760 C C . GLY A 1 98 ? -2.553 0.051 26.989 1.00 68.50 98 GLY A C 1
ATOM 761 O O . GLY A 1 98 ? -2.325 -0.663 27.968 1.00 68.50 98 GLY A O 1
ATOM 762 N N . ILE A 1 99 ? -3.181 -0.438 25.911 1.00 66.81 99 ILE A N 1
ATOM 763 C CA . ILE A 1 99 ? -3.480 -1.870 25.772 1.00 66.81 99 ILE A CA 1
ATOM 764 C C . ILE A 1 99 ? -2.174 -2.665 25.821 1.00 66.81 99 ILE A C 1
ATOM 766 O O . ILE A 1 99 ? -1.266 -2.484 25.011 1.00 66.81 99 ILE A O 1
ATOM 770 N N . SER A 1 100 ? -2.091 -3.555 26.807 1.00 64.12 100 SER A N 1
ATOM 771 C CA . SER A 1 100 ? -0.889 -4.344 27.104 1.00 64.12 100 SER A CA 1
ATOM 772 C C . SER A 1 100 ? -1.028 -5.805 26.685 1.00 64.12 100 SER A C 1
ATOM 774 O O . SER A 1 100 ? -0.030 -6.522 26.620 1.00 64.12 100 SER A O 1
ATOM 776 N N . ASN A 1 101 ? -2.251 -6.246 26.373 1.00 64.81 101 ASN A N 1
ATOM 777 C CA . ASN A 1 101 ? -2.549 -7.594 25.912 1.00 64.81 101 ASN A CA 1
ATOM 778 C C . ASN A 1 101 ? -3.629 -7.553 24.820 1.00 64.81 101 ASN A C 1
ATOM 780 O O . ASN A 1 101 ? -4.676 -6.935 24.995 1.00 64.81 101 ASN A O 1
ATOM 784 N N . TRP A 1 102 ? -3.392 -8.260 23.714 1.00 64.94 102 TRP A N 1
ATOM 785 C CA . TRP A 1 102 ? -4.332 -8.385 22.598 1.00 64.94 102 TRP A CA 1
ATOM 786 C C . TRP A 1 102 ? -5.690 -8.975 23.016 1.00 64.94 102 TRP A C 1
ATOM 788 O O . TRP A 1 102 ? -6.703 -8.632 22.419 1.00 64.94 102 TRP A O 1
ATOM 798 N N . GLN A 1 103 ? -5.731 -9.789 24.080 1.00 74.75 103 GLN A N 1
ATOM 799 C CA . GLN A 1 103 ? -6.958 -10.378 24.639 1.00 74.75 103 GLN A CA 1
ATOM 800 C C . GLN A 1 103 ? -7.929 -9.336 25.217 1.00 74.75 103 GLN A C 1
ATOM 802 O O . GLN A 1 103 ? -9.085 -9.652 25.479 1.00 74.75 103 GLN A O 1
ATOM 807 N N . GLN A 1 104 ? -7.470 -8.099 25.434 1.00 80.38 104 GLN A N 1
ATOM 808 C CA . GLN A 1 104 ? -8.322 -6.993 25.876 1.00 80.38 104 GLN A CA 1
ATOM 809 C C . GLN A 1 104 ? -9.224 -6.466 24.748 1.00 80.38 104 GLN A C 1
ATOM 811 O O . GLN A 1 104 ? -10.203 -5.775 25.026 1.00 80.38 104 GLN A O 1
ATOM 816 N N . LEU A 1 105 ? -8.909 -6.794 23.491 1.00 85.56 105 LEU A N 1
ATOM 817 C CA . LEU A 1 105 ? -9.716 -6.466 22.322 1.00 85.56 105 LEU A CA 1
ATOM 818 C C . LEU A 1 105 ? -10.419 -7.720 21.807 1.00 85.56 105 LEU A C 1
ATOM 820 O O . LEU A 1 105 ? -9.794 -8.755 21.579 1.00 85.56 105 LEU A O 1
ATOM 824 N N . ALA A 1 106 ? -11.721 -7.612 21.572 1.00 88.94 106 ALA A N 1
ATOM 825 C CA . ALA A 1 106 ? -12.554 -8.714 21.101 1.00 88.94 106 ALA A CA 1
ATOM 826 C C . ALA A 1 106 ? -13.440 -8.282 19.925 1.00 88.94 106 ALA A C 1
ATOM 828 O O . ALA A 1 106 ? -13.429 -7.128 19.513 1.00 88.94 106 ALA A O 1
ATOM 829 N N . GLY A 1 107 ? -14.215 -9.215 19.366 1.00 91.38 107 GLY A N 1
ATOM 830 C CA . GLY A 1 107 ? -15.203 -8.919 18.318 1.00 91.38 107 GLY A CA 1
ATOM 831 C C . GLY A 1 107 ? -14.640 -8.704 16.910 1.00 91.38 107 GLY A C 1
ATOM 832 O O . GLY A 1 107 ? -15.386 -8.286 16.025 1.00 91.38 107 GLY A O 1
ATOM 833 N N . TRP A 1 108 ? -13.362 -9.027 16.696 1.00 91.12 108 TRP A N 1
ATOM 834 C CA . TRP A 1 108 ? -12.714 -8.983 15.388 1.00 91.12 108 TRP A CA 1
ATOM 835 C C . TRP A 1 108 ? -13.503 -9.746 14.319 1.00 91.12 108 TRP A C 1
ATOM 837 O O . TRP A 1 108 ? -14.055 -10.823 14.560 1.00 91.12 108 TRP A O 1
ATOM 847 N N . LYS A 1 109 ? -13.540 -9.173 13.120 1.00 91.38 109 LYS A N 1
ATOM 848 C CA . LYS A 1 109 ? -14.031 -9.814 11.901 1.00 91.38 109 LYS A CA 1
ATOM 849 C C . LYS A 1 109 ? -12.870 -10.441 11.142 1.00 91.38 109 LYS A C 1
ATOM 851 O O . LYS A 1 109 ? -11.715 -10.091 11.376 1.00 91.38 109 LYS A O 1
ATOM 856 N N . SER A 1 110 ? -13.186 -11.366 10.238 1.00 87.38 110 SER A N 1
ATOM 857 C CA . SER A 1 110 ? -12.183 -11.967 9.359 1.00 87.38 110 SER A CA 1
ATOM 858 C C . SER A 1 110 ? -11.412 -10.885 8.592 1.00 87.38 110 SER A C 1
ATOM 860 O O . SER A 1 110 ? -12.015 -9.867 8.231 1.00 87.38 110 SER A O 1
ATOM 862 N N . PRO A 1 111 ? -10.107 -11.087 8.329 1.00 88.50 111 PRO A N 1
ATOM 863 C CA . PRO A 1 111 ? -9.321 -10.149 7.542 1.00 88.50 111 PRO A CA 1
ATOM 864 C C . PRO A 1 111 ? -9.978 -9.872 6.189 1.00 88.50 111 PRO A C 1
ATOM 866 O O . PRO A 1 111 ? -10.494 -10.784 5.540 1.00 88.50 111 PRO A O 1
ATOM 869 N N . ARG A 1 112 ? -9.940 -8.612 5.762 1.00 89.44 112 ARG A N 1
ATOM 870 C CA . ARG A 1 112 ? -10.354 -8.187 4.427 1.00 89.44 112 ARG A CA 1
ATOM 871 C C . ARG A 1 112 ? -9.114 -7.896 3.592 1.00 89.44 112 ARG A C 1
ATOM 873 O O . ARG A 1 112 ? -8.145 -7.325 4.097 1.00 89.44 112 ARG A O 1
ATOM 880 N N . SER A 1 113 ? -9.169 -8.251 2.312 1.00 89.25 113 SER A N 1
ATOM 881 C CA . SER A 1 113 ? -8.108 -7.959 1.354 1.00 89.25 113 SER A CA 1
ATOM 882 C C . SER A 1 113 ? -8.628 -7.532 -0.017 1.00 89.25 113 SER A C 1
ATOM 884 O O . SER A 1 113 ? -9.709 -7.949 -0.423 1.00 89.25 113 SER A O 1
ATOM 886 N N . SER A 1 114 ? -7.823 -6.735 -0.721 1.00 90.62 114 SER A N 1
ATOM 887 C CA . SER A 1 114 ? -7.954 -6.436 -2.157 1.00 90.62 114 SER A CA 1
ATOM 888 C C . SER A 1 114 ? -6.585 -6.571 -2.821 1.00 90.62 114 SER A C 1
ATOM 890 O O . SER A 1 114 ? -5.565 -6.227 -2.212 1.00 90.62 114 SER A O 1
ATOM 892 N N . ILE A 1 115 ? -6.553 -7.085 -4.052 1.00 89.00 115 ILE A N 1
ATOM 893 C CA . ILE A 1 115 ? -5.320 -7.321 -4.812 1.00 89.00 115 ILE A CA 1
ATOM 894 C C . ILE A 1 115 ? -5.240 -6.340 -5.974 1.00 89.00 115 ILE A C 1
ATOM 896 O O . ILE A 1 115 ? -6.198 -6.168 -6.722 1.00 89.00 115 ILE A O 1
ATOM 900 N N . PHE A 1 116 ? -4.068 -5.743 -6.149 1.00 91.44 116 PHE A N 1
ATOM 901 C CA . PHE A 1 116 ? -3.780 -4.789 -7.206 1.00 91.44 116 PHE A CA 1
ATOM 902 C C . PHE A 1 116 ? -2.587 -5.271 -8.017 1.00 91.44 116 PHE A C 1
ATOM 904 O O . PHE A 1 116 ? -1.571 -5.691 -7.458 1.00 91.44 116 PHE A O 1
ATOM 911 N N . ARG A 1 117 ? -2.708 -5.185 -9.340 1.00 91.94 117 ARG A N 1
ATOM 912 C CA . ARG A 1 117 ? -1.636 -5.487 -10.285 1.00 91.94 117 ARG A CA 1
ATOM 913 C C . ARG A 1 117 ? -1.194 -4.217 -10.990 1.00 91.94 117 ARG A C 1
ATOM 915 O O . ARG A 1 117 ? -2.017 -3.458 -11.500 1.00 91.94 117 ARG A O 1
ATOM 922 N N . VAL A 1 118 ? 0.115 -4.018 -11.023 1.00 91.44 118 VAL A N 1
ATOM 923 C CA . VAL A 1 118 ? 0.799 -2.928 -11.705 1.00 91.44 118 VAL A CA 1
ATOM 924 C C . VAL A 1 118 ? 1.605 -3.515 -12.850 1.00 91.44 118 VAL A C 1
ATOM 926 O O . VAL A 1 118 ? 2.460 -4.368 -12.627 1.00 91.44 118 VAL A O 1
ATOM 929 N N . SER A 1 119 ? 1.358 -3.045 -14.067 1.00 93.62 119 SER A N 1
ATOM 930 C CA . SER A 1 119 ? 2.074 -3.505 -15.257 1.00 93.62 119 SER A CA 1
ATOM 931 C C . SER A 1 119 ? 2.714 -2.333 -15.990 1.00 93.62 119 SER A C 1
ATOM 933 O O . SER A 1 119 ? 2.069 -1.303 -16.191 1.00 93.62 119 SER A O 1
ATOM 935 N N . TYR A 1 120 ? 3.982 -2.497 -16.365 1.00 93.12 120 TYR A N 1
ATOM 936 C CA . TYR A 1 120 ? 4.734 -1.578 -17.213 1.00 93.12 120 TYR A CA 1
ATOM 937 C C . TYR A 1 120 ? 5.084 -2.283 -18.516 1.00 93.12 120 TYR A C 1
ATOM 939 O O . TYR A 1 120 ? 5.718 -3.339 -18.479 1.00 93.12 120 TYR A O 1
ATOM 947 N N . SER A 1 121 ? 4.752 -1.673 -19.653 1.00 93.75 121 SER A N 1
ATOM 948 C CA . SER A 1 121 ? 5.192 -2.147 -20.970 1.00 93.75 121 SER A CA 1
ATOM 949 C C . SER A 1 121 ? 6.204 -1.203 -21.612 1.00 93.75 121 SER A C 1
ATOM 951 O O . SER A 1 121 ? 6.179 0.009 -21.380 1.00 93.75 121 SER A O 1
ATOM 953 N N . ASN A 1 122 ? 7.100 -1.756 -22.430 1.00 92.62 122 ASN A N 1
ATOM 954 C CA . ASN A 1 122 ? 7.992 -0.964 -23.279 1.00 92.62 122 ASN A CA 1
ATOM 955 C C . ASN A 1 122 ? 7.366 -0.637 -24.647 1.00 92.62 122 ASN A C 1
ATOM 957 O O . ASN A 1 122 ? 6.243 -1.049 -24.930 1.00 92.62 122 ASN A O 1
ATOM 961 N N . LEU A 1 123 ? 8.103 0.060 -25.521 1.00 91.94 123 LEU A N 1
ATOM 962 C CA . LEU A 1 123 ? 7.617 0.451 -26.857 1.00 91.94 123 LEU A CA 1
ATOM 963 C C . LEU A 1 123 ? 7.342 -0.731 -27.809 1.00 91.94 123 LEU A C 1
ATOM 965 O O . LEU A 1 123 ? 6.759 -0.533 -28.871 1.00 91.94 123 LEU A O 1
ATOM 969 N N . TYR A 1 124 ? 7.728 -1.956 -27.441 1.00 91.38 124 TYR A N 1
ATOM 970 C CA . TYR A 1 124 ? 7.350 -3.178 -28.158 1.00 91.38 124 TYR A CA 1
ATOM 971 C C . TYR A 1 124 ? 6.069 -3.828 -27.612 1.00 91.38 124 TYR A C 1
ATOM 973 O O . TYR A 1 124 ? 5.677 -4.890 -28.089 1.00 91.38 124 TYR A O 1
ATOM 981 N N . GLY A 1 125 ? 5.438 -3.238 -26.591 1.00 88.88 125 GLY A N 1
ATOM 982 C CA . GLY A 1 125 ? 4.284 -3.815 -25.901 1.00 88.88 125 GLY A CA 1
ATOM 983 C C . GLY A 1 125 ? 4.630 -5.009 -25.005 1.00 88.88 125 GLY A C 1
ATOM 984 O O . GLY A 1 125 ? 3.739 -5.763 -24.625 1.00 88.88 125 GLY A O 1
ATOM 985 N N . MET A 1 126 ? 5.911 -5.220 -2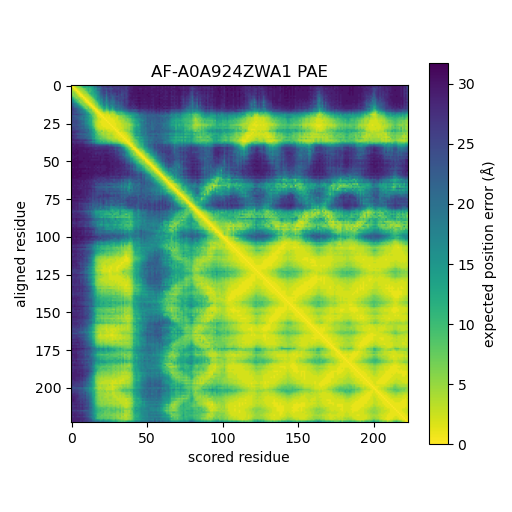4.683 1.00 90.50 126 MET A N 1
ATOM 986 C CA . MET A 1 126 ? 6.328 -6.287 -23.772 1.00 90.50 126 MET A CA 1
ATOM 987 C C . MET A 1 126 ? 6.246 -5.808 -22.325 1.00 90.50 126 MET A C 1
ATOM 989 O O . MET A 1 126 ? 6.784 -4.745 -22.011 1.00 90.50 126 MET A O 1
ATOM 993 N N . ASN A 1 127 ? 5.664 -6.621 -21.438 1.00 89.56 127 ASN A N 1
ATOM 994 C CA . ASN A 1 127 ? 5.683 -6.363 -19.999 1.00 89.56 127 ASN A CA 1
ATOM 995 C C . ASN A 1 127 ? 7.119 -6.450 -19.468 1.00 89.56 127 ASN A C 1
ATOM 997 O O . ASN A 1 127 ? 7.743 -7.511 -19.493 1.00 89.56 127 ASN A O 1
ATOM 1001 N N . VAL A 1 128 ? 7.636 -5.323 -18.985 1.00 91.38 128 VAL A N 1
ATOM 1002 C CA . VAL A 1 128 ? 8.990 -5.196 -18.427 1.00 91.38 128 VAL A CA 1
ATOM 1003 C C . VAL A 1 128 ? 8.997 -5.149 -16.904 1.00 91.38 128 VAL A C 1
ATOM 1005 O O . VAL A 1 128 ? 10.008 -5.484 -16.292 1.00 91.38 128 VAL A O 1
ATOM 1008 N N . VAL A 1 129 ? 7.877 -4.769 -16.289 1.00 90.56 129 VAL A N 1
ATOM 1009 C CA . VAL A 1 129 ? 7.627 -4.944 -14.856 1.00 90.56 129 VAL A CA 1
ATOM 1010 C C . VAL A 1 129 ? 6.189 -5.395 -14.669 1.00 90.56 129 VAL A C 1
ATOM 1012 O O . VAL A 1 129 ? 5.273 -4.773 -15.204 1.00 90.56 129 VAL A O 1
ATOM 1015 N N . ASP A 1 130 ? 6.002 -6.441 -13.875 1.00 88.00 130 ASP A N 1
ATOM 1016 C CA . ASP A 1 130 ? 4.698 -6.916 -13.431 1.00 88.00 130 ASP A CA 1
ATOM 1017 C C . ASP A 1 130 ? 4.731 -7.102 -11.917 1.00 88.00 130 ASP A C 1
ATOM 1019 O O . ASP A 1 130 ? 5.434 -7.968 -11.404 1.00 88.00 130 ASP A O 1
ATOM 1023 N N . PHE A 1 131 ? 4.036 -6.235 -11.192 1.00 87.69 131 PHE A N 1
ATOM 1024 C CA . PHE A 1 131 ? 4.057 -6.189 -9.739 1.00 87.69 131 PHE A CA 1
ATOM 1025 C C . PHE A 1 131 ? 2.645 -6.345 -9.197 1.00 87.69 131 PHE A C 1
ATOM 1027 O O . PHE A 1 131 ? 1.791 -5.493 -9.425 1.00 87.69 131 PHE A O 1
ATOM 1034 N N . THR A 1 132 ? 2.403 -7.405 -8.434 1.00 86.31 132 THR A N 1
ATOM 1035 C CA . THR A 1 132 ? 1.125 -7.614 -7.749 1.00 86.31 132 THR A CA 1
ATOM 1036 C C . THR A 1 132 ? 1.315 -7.453 -6.251 1.00 86.31 132 THR A C 1
ATOM 1038 O O . THR A 1 132 ? 2.250 -8.012 -5.674 1.00 86.31 132 THR A O 1
ATOM 1041 N N . TYR A 1 133 ? 0.409 -6.733 -5.597 1.00 87.56 133 TYR A N 1
ATOM 1042 C CA . TYR A 1 133 ? 0.376 -6.593 -4.146 1.00 87.56 133 TYR A CA 1
ATOM 1043 C C . TYR A 1 133 ? -1.045 -6.682 -3.606 1.00 87.56 133 TYR A C 1
ATOM 1045 O O . TYR A 1 133 ? -2.027 -6.448 -4.305 1.00 87.56 133 TYR A O 1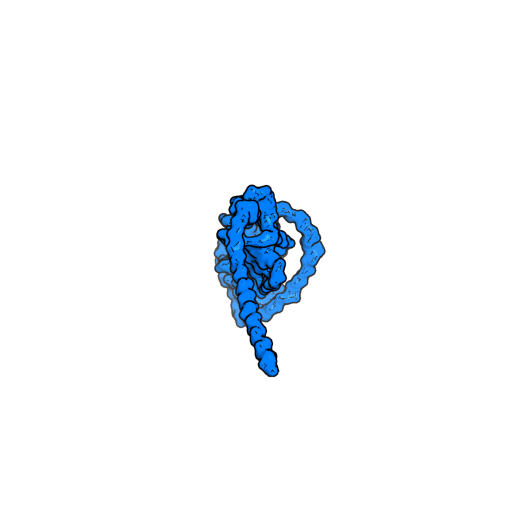
ATOM 1053 N N . ARG A 1 134 ? -1.142 -7.009 -2.323 1.00 87.31 134 ARG A N 1
ATOM 1054 C CA . ARG A 1 134 ? -2.389 -7.141 -1.586 1.00 87.31 134 ARG A CA 1
ATOM 1055 C C . ARG A 1 134 ? -2.420 -6.119 -0.463 1.00 87.31 134 ARG A C 1
ATOM 1057 O O . ARG A 1 134 ? -1.503 -6.071 0.352 1.00 87.31 134 ARG A O 1
ATOM 1064 N N . VAL A 1 135 ? -3.495 -5.346 -0.395 1.00 91.69 135 VAL A N 1
ATOM 1065 C CA . VAL A 1 135 ? -3.849 -4.565 0.794 1.00 91.69 135 VAL A CA 1
ATOM 1066 C C . VAL A 1 135 ? -4.627 -5.499 1.711 1.00 91.69 135 VAL A C 1
ATOM 1068 O O . VAL A 1 135 ? -5.605 -6.092 1.262 1.00 91.69 135 VAL A O 1
ATOM 1071 N N . ILE A 1 136 ? -4.197 -5.669 2.959 1.00 90.56 136 ILE A N 1
ATOM 1072 C CA . ILE A 1 136 ? -4.842 -6.561 3.932 1.00 90.56 136 ILE A CA 1
ATOM 1073 C C . ILE A 1 136 ? -4.963 -5.878 5.290 1.00 90.56 136 ILE A C 1
ATOM 1075 O O . ILE A 1 136 ? -4.079 -5.122 5.687 1.00 90.56 136 ILE A O 1
ATOM 1079 N N . PHE A 1 137 ? -6.071 -6.124 5.987 1.00 92.00 137 PHE A N 1
ATOM 1080 C CA . PHE A 1 137 ? -6.322 -5.604 7.327 1.00 92.00 137 PHE A CA 1
ATOM 1081 C C . PHE A 1 137 ? -7.401 -6.421 8.047 1.00 92.00 137 PHE A C 1
ATOM 1083 O O . PHE A 1 137 ? -8.303 -6.981 7.422 1.00 92.00 137 PHE A O 1
ATOM 1090 N N . THR A 1 138 ? -7.342 -6.448 9.375 1.00 90.81 138 THR A N 1
ATOM 1091 C CA . THR A 1 138 ? -8.363 -7.041 10.248 1.00 90.81 138 THR A CA 1
ATOM 1092 C C . THR A 1 138 ? -9.098 -5.923 10.978 1.00 90.81 138 THR A C 1
ATOM 1094 O O . THR A 1 138 ? -8.473 -4.976 11.453 1.00 90.81 138 THR A O 1
ATOM 1097 N N . TYR A 1 139 ? -10.424 -6.012 11.077 1.00 93.88 139 TYR A N 1
ATOM 1098 C CA . TYR A 1 139 ? -11.275 -4.911 11.541 1.00 93.88 139 TYR A CA 1
ATOM 1099 C C . TYR A 1 139 ? -12.335 -5.372 12.550 1.00 93.88 139 TYR A C 1
ATOM 1101 O O . TYR A 1 139 ? -12.501 -6.566 12.806 1.00 93.88 139 TYR A O 1
ATOM 1109 N N . GLY A 1 140 ? -13.066 -4.423 13.135 1.00 91.94 140 GLY A N 1
ATOM 1110 C CA . GLY A 1 140 ? -14.197 -4.687 14.029 1.00 91.94 140 GLY A CA 1
ATOM 1111 C C . GLY A 1 140 ? -13.826 -4.983 15.483 1.00 91.94 140 GLY A C 1
ATOM 1112 O O . GLY A 1 140 ? -14.720 -5.247 16.287 1.00 91.94 140 GLY A O 1
ATOM 1113 N N . GLY A 1 141 ? -12.540 -4.922 15.838 1.00 91.75 141 GLY A N 1
ATOM 1114 C CA . GLY A 1 141 ? -12.102 -5.065 17.223 1.00 91.75 141 GLY A CA 1
ATOM 1115 C C . GLY A 1 141 ? -12.730 -3.992 18.108 1.00 91.75 141 GLY A C 1
ATOM 1116 O O . GLY A 1 141 ? -12.855 -2.847 17.689 1.00 91.75 141 GLY A O 1
ATOM 1117 N N . ASN A 1 142 ? -13.107 -4.348 19.329 1.00 92.19 142 ASN A N 1
ATOM 1118 C CA . ASN A 1 142 ? -13.662 -3.431 20.319 1.00 92.19 142 ASN A CA 1
ATOM 1119 C C . ASN A 1 142 ? -13.048 -3.693 21.698 1.00 92.19 142 ASN A C 1
ATOM 1121 O O . ASN A 1 142 ? -12.642 -4.816 22.007 1.00 92.19 142 ASN A O 1
ATOM 1125 N N . PHE A 1 143 ? -13.005 -2.652 22.525 1.00 88.19 143 PHE A N 1
ATOM 1126 C CA . PHE A 1 143 ? -12.580 -2.722 23.918 1.00 88.19 143 PHE A CA 1
ATOM 1127 C C . PHE A 1 143 ? -13.820 -2.615 24.805 1.00 88.19 143 PHE A C 1
ATOM 1129 O O . PHE A 1 143 ? -14.473 -1.572 24.838 1.00 88.19 143 PHE A O 1
ATOM 1136 N N . ASN A 1 144 ? -14.179 -3.695 25.503 1.00 88.25 144 ASN A N 1
ATOM 1137 C CA . ASN A 1 144 ? -15.382 -3.756 26.346 1.00 88.25 144 ASN A CA 1
ATOM 1138 C C . ASN A 1 144 ? -16.669 -3.300 25.620 1.00 88.25 144 ASN A C 1
ATOM 1140 O O . ASN A 1 144 ? -17.479 -2.561 26.179 1.00 88.25 144 ASN A O 1
ATOM 1144 N N . GLY A 1 145 ? -16.845 -3.707 24.357 1.00 89.44 145 GLY A N 1
ATOM 1145 C CA . GLY A 1 145 ? -18.006 -3.343 23.539 1.00 89.44 145 GLY A CA 1
ATOM 1146 C C . GLY A 1 145 ? -17.958 -1.936 22.940 1.00 89.44 145 GLY A C 1
ATOM 1147 O O . GLY A 1 145 ? -18.928 -1.533 22.302 1.00 89.44 145 GLY A O 1
ATOM 1148 N N . LYS A 1 146 ? -16.863 -1.189 23.131 1.00 90.31 146 LYS A N 1
ATOM 1149 C CA . LYS A 1 146 ? -16.692 0.172 22.611 1.00 90.31 146 LYS A CA 1
ATOM 1150 C C . LYS A 1 146 ? -15.652 0.236 21.503 1.00 90.31 146 LYS A C 1
ATOM 1152 O O . LYS A 1 146 ? -14.590 -0.385 21.592 1.00 90.31 146 LYS A O 1
ATOM 1157 N N . GLY A 1 147 ? -15.958 1.063 20.513 1.00 91.94 147 GLY A N 1
ATOM 1158 C CA . GLY A 1 147 ? -15.091 1.373 19.395 1.00 91.94 147 GLY A CA 1
ATOM 1159 C C . GLY A 1 147 ? -15.017 0.281 18.333 1.00 91.94 147 GLY A C 1
ATOM 1160 O O . GLY A 1 147 ? -15.477 -0.847 18.509 1.00 91.94 147 GLY A O 1
ATOM 1161 N N . HIS A 1 148 ? -14.412 0.657 17.214 1.00 94.38 148 HIS A N 1
ATOM 1162 C CA . HIS A 1 148 ? -14.120 -0.196 16.077 1.00 94.38 148 HIS A CA 1
ATOM 1163 C C . HIS A 1 148 ? -12.672 0.035 15.656 1.00 94.38 148 HIS A C 1
ATOM 1165 O O . HIS A 1 148 ? -12.331 1.074 15.093 1.00 94.38 148 HIS A O 1
ATOM 1171 N N . TYR A 1 149 ? -11.813 -0.930 15.946 1.00 92.06 149 TYR A N 1
ATOM 1172 C CA . TYR A 1 149 ? -10.372 -0.837 15.756 1.00 92.06 149 TYR A CA 1
ATOM 1173 C C . TYR A 1 149 ? -9.912 -1.650 14.548 1.00 92.06 149 TYR A C 1
ATOM 1175 O O . TYR A 1 149 ? -10.606 -2.559 14.080 1.00 92.06 149 TYR A O 1
ATOM 1183 N N . VAL A 1 150 ? -8.717 -1.318 14.062 1.00 90.19 150 VAL A N 1
ATOM 1184 C CA . VAL A 1 150 ? -8.046 -2.012 12.955 1.00 90.19 150 VAL A CA 1
ATOM 1185 C C . VAL A 1 150 ? -6.734 -2.593 13.463 1.00 90.19 150 VAL A C 1
ATOM 1187 O O . VAL A 1 150 ? -6.011 -1.940 14.215 1.00 90.19 150 VAL A O 1
ATOM 1190 N N . THR A 1 151 ? -6.395 -3.804 13.041 1.00 87.50 151 THR A N 1
ATOM 1191 C CA . THR A 1 151 ? -5.098 -4.428 13.314 1.00 87.50 151 THR A CA 1
ATOM 1192 C C . THR A 1 151 ? -4.551 -5.110 12.068 1.00 87.50 151 THR A C 1
ATOM 1194 O O . THR A 1 151 ? -5.309 -5.494 11.175 1.00 87.50 151 THR A O 1
ATOM 1197 N N . GLY A 1 152 ? -3.226 -5.234 11.990 1.00 82.38 152 GLY A N 1
ATOM 1198 C CA . GLY A 1 152 ? -2.549 -5.888 10.869 1.00 82.38 152 GLY A CA 1
ATOM 1199 C C . GLY A 1 152 ? -2.813 -5.227 9.514 1.00 82.38 152 GLY A C 1
ATOM 1200 O O . GLY A 1 152 ? -2.809 -5.919 8.502 1.00 82.38 152 GLY A O 1
ATOM 1201 N N . ALA A 1 153 ? -3.079 -3.916 9.490 1.00 87.44 153 ALA A N 1
ATOM 1202 C CA . ALA A 1 153 ? -3.230 -3.175 8.246 1.00 87.44 153 ALA A CA 1
ATOM 1203 C C . ALA A 1 153 ? -1.863 -3.020 7.582 1.00 87.44 153 ALA A C 1
ATOM 1205 O O . ALA A 1 153 ? -0.952 -2.401 8.141 1.00 87.44 153 ALA A O 1
ATOM 1206 N N . THR A 1 154 ? -1.708 -3.609 6.404 1.00 86.81 154 THR A N 1
ATOM 1207 C CA . THR A 1 154 ? -0.460 -3.571 5.650 1.00 86.81 154 THR A CA 1
ATOM 1208 C C . THR A 1 154 ? -0.704 -3.784 4.157 1.00 86.81 154 THR A C 1
ATOM 1210 O O . THR A 1 154 ? -1.793 -4.160 3.715 1.00 86.81 154 THR A O 1
ATOM 1213 N N . ILE A 1 155 ? 0.344 -3.548 3.377 1.00 85.88 155 ILE A N 1
ATOM 1214 C CA . ILE A 1 155 ? 0.412 -3.867 1.959 1.00 85.88 155 ILE A CA 1
ATOM 1215 C C . ILE A 1 155 ? 1.517 -4.905 1.802 1.00 85.88 155 ILE A C 1
ATOM 1217 O O . ILE A 1 155 ? 2.642 -4.662 2.232 1.00 85.88 155 ILE A O 1
ATOM 1221 N N . VAL A 1 156 ? 1.208 -6.052 1.199 1.00 81.12 156 VAL A N 1
ATOM 1222 C CA . VAL A 1 156 ? 2.164 -7.150 1.004 1.00 81.12 156 VAL A CA 1
ATOM 1223 C C . VAL A 1 156 ? 2.340 -7.475 -0.479 1.00 81.12 156 VAL A C 1
ATOM 1225 O O . VAL A 1 156 ? 1.349 -7.604 -1.200 1.00 81.12 156 VAL A O 1
ATOM 1228 N N . PRO A 1 157 ? 3.579 -7.628 -0.973 1.00 78.00 157 PRO A N 1
ATOM 1229 C CA . PRO A 1 157 ? 3.834 -8.081 -2.330 1.00 78.00 157 PRO A CA 1
ATOM 1230 C C . PRO A 1 157 ? 3.333 -9.519 -2.486 1.00 78.00 157 PRO A C 1
ATOM 1232 O O . PRO A 1 157 ? 3.495 -10.347 -1.593 1.00 78.00 157 PRO A O 1
ATOM 1235 N N . SER A 1 158 ? 2.712 -9.806 -3.623 1.00 75.94 158 SER A N 1
ATOM 1236 C CA . SER A 1 158 ? 2.210 -11.135 -3.989 1.00 75.94 158 SER A CA 1
ATOM 1237 C C . SER A 1 158 ? 3.040 -11.758 -5.112 1.00 75.94 158 SER A C 1
ATOM 1239 O O . SER A 1 158 ? 3.364 -12.940 -5.045 1.00 75.94 158 SER A O 1
ATOM 1241 N N . SER A 1 159 ? 3.434 -10.969 -6.114 1.00 74.94 159 SER A N 1
ATOM 1242 C CA . SER A 1 159 ? 4.356 -11.385 -7.176 1.00 74.94 159 SER A CA 1
ATOM 1243 C C . SER A 1 159 ? 5.123 -10.187 -7.731 1.00 74.94 159 SER A C 1
ATOM 1245 O O . SER A 1 159 ? 4.663 -9.045 -7.636 1.00 74.94 159 SER A O 1
ATOM 1247 N N . LEU A 1 160 ? 6.305 -10.446 -8.288 1.00 82.38 160 LEU A N 1
ATOM 1248 C CA . LEU A 1 160 ? 7.097 -9.441 -8.984 1.00 82.38 160 LEU A CA 1
ATOM 1249 C C . LEU A 1 160 ? 7.952 -10.091 -10.072 1.00 82.38 160 LEU A C 1
ATOM 1251 O O . LEU A 1 160 ? 8.853 -10.870 -9.762 1.00 82.38 160 LEU A O 1
ATOM 1255 N N . ASP A 1 161 ? 7.729 -9.674 -11.311 1.00 81.31 161 ASP A N 1
ATOM 1256 C CA . ASP A 1 161 ? 8.570 -9.982 -12.461 1.00 81.31 161 ASP A CA 1
ATOM 1257 C C . ASP A 1 161 ? 9.204 -8.694 -12.988 1.00 81.31 161 ASP A C 1
ATOM 1259 O O . ASP A 1 161 ? 8.532 -7.676 -13.163 1.00 81.31 161 ASP A O 1
ATOM 1263 N N . VAL A 1 162 ? 10.515 -8.723 -13.234 1.00 86.69 162 VAL A N 1
ATOM 1264 C CA . VAL A 1 162 ? 11.268 -7.579 -13.768 1.00 86.69 162 VAL A CA 1
ATOM 1265 C C . VAL A 1 162 ? 12.150 -8.066 -14.907 1.00 86.69 162 VAL A C 1
ATOM 1267 O O . VAL A 1 162 ? 12.993 -8.946 -14.727 1.00 86.69 162 VAL A O 1
ATOM 1270 N N . ALA A 1 163 ? 11.963 -7.487 -16.088 1.00 85.50 163 ALA A N 1
ATOM 1271 C CA . ALA A 1 163 ? 12.753 -7.801 -17.261 1.00 85.50 163 ALA A CA 1
ATOM 1272 C C . ALA A 1 163 ? 14.185 -7.265 -17.130 1.00 85.50 163 ALA A C 1
ATOM 1274 O O . ALA A 1 163 ? 14.484 -6.328 -16.383 1.00 85.50 163 ALA A O 1
ATOM 1275 N N . TRP A 1 164 ? 15.102 -7.865 -17.885 1.00 87.62 164 TRP A N 1
ATOM 1276 C CA . TRP A 1 164 ? 16.498 -7.442 -17.888 1.00 87.62 164 TRP A CA 1
ATOM 1277 C C . TRP A 1 164 ? 16.631 -5.974 -18.313 1.00 87.62 164 TRP A C 1
ATOM 1279 O O . TRP A 1 164 ? 15.879 -5.511 -19.165 1.00 87.62 164 TRP A O 1
ATOM 1289 N N . GLY A 1 165 ? 17.590 -5.247 -17.735 1.00 86.56 165 GLY A N 1
ATOM 1290 C CA . GLY A 1 165 ? 17.797 -3.819 -18.013 1.00 86.56 165 GLY A CA 1
ATOM 1291 C C . GLY A 1 165 ? 16.885 -2.877 -17.217 1.00 86.56 165 GLY A C 1
ATOM 1292 O O . GLY A 1 165 ? 17.047 -1.660 -17.321 1.00 86.56 165 GLY A O 1
ATOM 1293 N N . PHE A 1 166 ? 15.985 -3.426 -16.393 1.00 88.19 166 PHE A N 1
ATOM 1294 C CA . PHE A 1 166 ? 15.114 -2.678 -15.491 1.00 88.19 166 PHE A CA 1
ATOM 1295 C C . PHE A 1 166 ? 15.426 -2.957 -14.012 1.00 88.19 166 PHE A C 1
ATOM 1297 O O . PHE A 1 166 ? 16.009 -3.973 -13.630 1.00 88.19 166 PHE A O 1
ATOM 1304 N N . THR A 1 167 ? 15.031 -2.012 -13.169 1.00 85.06 167 THR A N 1
ATOM 1305 C CA . THR A 1 167 ? 15.141 -2.035 -11.711 1.00 85.06 167 THR A CA 1
ATOM 1306 C C . THR A 1 167 ? 13.787 -1.698 -11.112 1.00 85.06 167 THR A C 1
ATOM 1308 O O . THR A 1 167 ? 13.049 -0.881 -11.666 1.00 85.06 167 THR A O 1
ATOM 1311 N N . PHE A 1 168 ? 13.478 -2.312 -9.974 1.00 84.50 168 PHE A N 1
ATOM 1312 C CA . PHE A 1 168 ? 12.237 -2.093 -9.251 1.00 84.50 168 PHE A CA 1
ATOM 1313 C C . PHE A 1 168 ? 12.528 -1.852 -7.771 1.00 84.50 168 PHE A C 1
ATOM 1315 O O . PHE A 1 168 ? 13.268 -2.595 -7.127 1.00 84.50 168 PHE A O 1
ATOM 1322 N N . LYS A 1 169 ? 11.939 -0.810 -7.197 1.00 83.31 169 LYS A N 1
ATOM 1323 C CA . LYS A 1 169 ? 11.989 -0.564 -5.754 1.00 83.31 169 LYS A CA 1
ATOM 1324 C C . LYS A 1 169 ? 10.602 -0.186 -5.280 1.00 83.31 169 LYS A C 1
ATOM 1326 O O . LYS A 1 169 ? 10.031 0.714 -5.862 1.00 83.31 169 LYS A O 1
ATOM 1331 N N . ALA A 1 170 ? 10.088 -0.810 -4.237 1.00 80.81 170 ALA A N 1
ATOM 1332 C CA . ALA A 1 170 ? 8.846 -0.470 -3.576 1.00 80.81 170 ALA A CA 1
ATOM 1333 C C . ALA A 1 170 ? 9.071 -0.254 -2.076 1.00 80.81 170 ALA A C 1
ATOM 1335 O O . ALA A 1 170 ? 9.958 -0.843 -1.456 1.00 80.81 170 ALA A O 1
ATOM 1336 N N . GLN A 1 171 ? 8.246 0.597 -1.491 1.00 79.62 171 GLN A N 1
ATOM 1337 C CA . GLN A 1 171 ? 8.235 0.911 -0.077 1.00 79.62 171 GLN A CA 1
ATOM 1338 C C . GLN A 1 171 ? 6.801 1.173 0.359 1.00 79.62 171 GLN A C 1
ATOM 1340 O O . GLN A 1 171 ? 6.097 1.998 -0.226 1.00 79.62 171 GLN A O 1
ATOM 1345 N N . VAL A 1 172 ? 6.385 0.470 1.403 1.00 81.50 172 VAL A N 1
ATOM 1346 C CA . VAL A 1 172 ? 5.103 0.679 2.063 1.00 81.50 172 VAL A CA 1
ATOM 1347 C C . VAL A 1 172 ? 5.293 1.667 3.203 1.00 81.50 172 VAL A C 1
ATOM 1349 O O . VAL A 1 172 ? 6.186 1.513 4.033 1.00 81.50 172 VAL A O 1
ATOM 1352 N N . GLU A 1 173 ? 4.433 2.669 3.278 1.00 82.25 173 GLU A N 1
ATOM 1353 C CA . GLU A 1 173 ? 4.427 3.691 4.318 1.00 82.25 173 GLU A CA 1
ATOM 1354 C C . GLU A 1 173 ? 3.048 3.774 4.951 1.00 82.25 173 GLU A C 1
ATOM 1356 O O . GLU A 1 173 ? 2.030 3.602 4.285 1.00 82.25 173 GLU A O 1
ATOM 1361 N N . ILE A 1 174 ? 3.007 4.074 6.244 1.00 81.88 174 ILE A N 1
ATOM 1362 C CA . ILE A 1 174 ? 1.752 4.244 6.975 1.00 81.88 174 ILE A CA 1
ATOM 1363 C C . ILE A 1 174 ? 1.799 5.630 7.604 1.00 81.88 174 ILE A C 1
ATOM 1365 O O . ILE A 1 174 ? 2.239 5.775 8.747 1.00 81.88 174 ILE A O 1
ATOM 1369 N N . PRO A 1 175 ? 1.444 6.669 6.829 1.00 74.25 175 PRO A N 1
ATOM 1370 C CA . PRO A 1 175 ? 1.663 8.050 7.236 1.00 74.25 175 PRO A CA 1
ATOM 1371 C C . PRO A 1 175 ? 0.777 8.469 8.405 1.00 74.25 175 PRO A C 1
ATOM 1373 O O . PRO A 1 175 ? 1.145 9.372 9.156 1.00 74.25 175 PRO A O 1
ATOM 1376 N N . THR A 1 176 ? -0.418 7.887 8.543 1.00 77.56 176 THR A N 1
ATOM 1377 C CA . THR A 1 176 ? -1.407 8.406 9.489 1.00 77.56 176 THR A CA 1
ATOM 1378 C C . THR A 1 176 ? -2.331 7.317 10.012 1.00 77.56 176 THR A C 1
ATOM 1380 O O . THR A 1 176 ? -2.814 6.462 9.267 1.00 77.56 176 THR A O 1
ATOM 1383 N N . VAL A 1 177 ? -2.603 7.413 11.311 1.00 85.12 177 VAL A N 1
ATOM 1384 C CA . VAL A 1 177 ? -3.662 6.701 12.017 1.00 85.12 177 VAL A CA 1
ATOM 1385 C C . VAL A 1 177 ? -4.559 7.752 12.671 1.00 85.12 177 VAL A C 1
ATOM 1387 O O . VAL A 1 177 ? -4.049 8.666 13.318 1.00 85.12 177 VAL A O 1
ATOM 1390 N N . ILE A 1 178 ? -5.873 7.658 12.471 1.00 87.38 178 ILE A N 1
ATOM 1391 C CA . ILE A 1 178 ? -6.851 8.655 12.932 1.00 87.38 178 ILE A CA 1
ATOM 1392 C C . ILE A 1 178 ? -8.049 8.003 13.618 1.00 87.38 178 ILE A C 1
ATOM 1394 O O . ILE A 1 178 ? -8.364 6.842 13.365 1.00 87.38 178 ILE A O 1
ATOM 1398 N N . ASN A 1 179 ? -8.746 8.774 14.454 1.00 91.06 179 ASN A N 1
ATOM 1399 C CA . ASN A 1 179 ? -10.082 8.434 14.933 1.00 91.06 179 ASN A CA 1
ATOM 1400 C C . ASN A 1 179 ? -11.131 9.123 14.038 1.00 91.06 179 ASN A C 1
ATOM 1402 O O . ASN A 1 179 ? -11.191 10.348 13.996 1.00 91.06 179 ASN A O 1
ATOM 1406 N N . LEU A 1 180 ? -11.941 8.343 13.322 1.00 92.69 180 LEU A N 1
ATOM 1407 C CA . LEU A 1 180 ? -13.084 8.804 12.520 1.00 92.69 180 LEU A CA 1
ATOM 1408 C C . LEU A 1 180 ? -14.378 8.923 13.340 1.00 92.69 180 LEU A C 1
ATOM 1410 O O . LEU A 1 180 ? -15.360 9.498 12.873 1.00 92.69 180 LEU A O 1
ATOM 1414 N N . GLY A 1 181 ? -14.404 8.297 14.517 1.00 89.94 181 GLY A N 1
ATOM 1415 C CA . GLY A 1 181 ? -15.559 8.227 15.402 1.00 89.94 181 GLY A CA 1
ATOM 1416 C C . GLY A 1 181 ? -15.563 9.328 16.458 1.00 89.94 181 GLY A C 1
ATOM 1417 O O . GLY A 1 181 ? -14.849 10.323 16.367 1.00 89.94 181 GLY A O 1
ATOM 1418 N N . GLN A 1 182 ? -16.384 9.122 17.486 1.00 89.12 182 GLN A N 1
ATOM 1419 C CA . GLN A 1 182 ? -16.393 9.968 18.683 1.00 89.12 182 GLN A CA 1
ATOM 1420 C C . GLN A 1 182 ? -15.389 9.436 19.711 1.00 89.12 182 GLN A C 1
ATOM 1422 O O . GLN A 1 182 ? -14.901 8.314 19.585 1.00 89.12 182 GLN A O 1
ATOM 1427 N N . VAL A 1 183 ? -15.089 10.214 20.749 1.00 83.50 183 VAL A N 1
ATOM 1428 C CA . VAL A 1 183 ? -14.168 9.785 21.817 1.00 83.50 183 VAL A CA 1
ATOM 1429 C C . VAL A 1 183 ? -14.736 8.584 22.582 1.00 83.50 183 VAL A C 1
ATOM 1431 O O . VAL A 1 183 ? -14.019 7.640 22.899 1.00 83.50 183 VAL A O 1
ATOM 1434 N N . GLU A 1 184 ? -16.046 8.563 22.819 1.00 87.06 184 GLU A N 1
ATOM 1435 C CA . GLU A 1 184 ? -16.730 7.505 23.567 1.00 87.06 184 GLU A CA 1
ATOM 1436 C C . GLU A 1 184 ? -16.921 6.222 22.746 1.00 87.06 184 GLU A C 1
ATOM 1438 O O . GLU A 1 184 ? -17.122 5.146 23.316 1.00 87.06 184 GLU A O 1
ATOM 1443 N N . ASN A 1 185 ? -16.882 6.344 21.415 1.00 89.75 185 ASN A N 1
ATOM 1444 C CA . ASN A 1 185 ? -17.016 5.242 20.468 1.00 89.75 185 ASN A CA 1
ATOM 1445 C C . ASN A 1 185 ? -16.099 5.472 19.250 1.00 89.75 185 ASN A C 1
ATOM 1447 O O . ASN A 1 185 ? -16.573 5.899 18.188 1.00 89.75 185 ASN A O 1
ATOM 1451 N N . PRO A 1 186 ? -14.782 5.251 19.413 1.00 91.94 186 PRO A N 1
ATOM 1452 C CA . PRO A 1 186 ? -13.797 5.585 18.394 1.00 91.94 186 PRO A CA 1
ATOM 1453 C C . PRO A 1 186 ? -13.868 4.628 17.206 1.00 91.94 186 PRO A C 1
ATOM 1455 O O . PRO A 1 186 ? -14.162 3.445 17.354 1.00 91.94 186 PRO A O 1
ATOM 1458 N N . ILE A 1 187 ? -13.548 5.127 16.017 1.00 95.06 187 ILE A N 1
ATOM 1459 C CA . ILE A 1 187 ? -13.422 4.320 14.801 1.00 95.06 187 ILE A CA 1
ATOM 1460 C C . ILE A 1 187 ? -12.011 4.536 14.267 1.00 95.06 187 ILE A C 1
ATOM 1462 O O . ILE A 1 187 ? -11.684 5.619 13.790 1.00 95.06 187 ILE A O 1
ATOM 1466 N N . GLY A 1 188 ? -11.163 3.517 14.359 1.00 91.69 188 GLY A N 1
ATOM 1467 C CA . GLY A 1 188 ? -9.799 3.576 13.852 1.00 91.69 188 GLY A CA 1
ATOM 1468 C C . GLY A 1 188 ? -9.782 3.647 12.329 1.00 91.69 188 GLY A C 1
ATOM 1469 O O . GLY A 1 188 ? -10.401 2.820 11.668 1.00 91.69 188 GLY A O 1
ATOM 1470 N N . GLY A 1 189 ? -9.060 4.620 11.785 1.00 92.94 189 GLY A N 1
ATOM 1471 C CA . GLY A 1 189 ? -8.768 4.763 10.364 1.00 92.94 189 GLY A CA 1
ATOM 1472 C C . GLY A 1 189 ? -7.264 4.718 10.120 1.00 92.94 189 GLY A C 1
ATOM 1473 O O . GLY A 1 189 ? -6.496 5.301 10.887 1.00 92.94 189 GLY A O 1
ATOM 1474 N N . ILE A 1 190 ? -6.837 4.030 9.063 1.00 92.38 190 ILE A N 1
ATOM 1475 C CA . ILE A 1 190 ? -5.427 3.893 8.686 1.00 92.38 190 ILE A CA 1
ATOM 1476 C C . ILE A 1 190 ? -5.276 4.244 7.212 1.00 92.38 190 ILE A C 1
ATOM 1478 O O . ILE A 1 190 ? -5.917 3.637 6.353 1.00 92.38 190 ILE A O 1
ATOM 1482 N N . GLN A 1 191 ? -4.378 5.185 6.925 1.00 92.50 191 GLN A N 1
ATOM 1483 C CA . GLN A 1 191 ? -3.886 5.406 5.573 1.00 92.50 191 GLN A CA 1
ATOM 1484 C C . GLN A 1 191 ? -2.598 4.608 5.356 1.00 92.50 191 GLN A C 1
ATOM 1486 O O . GLN A 1 191 ? -1.703 4.619 6.202 1.00 92.50 191 GLN A O 1
ATOM 1491 N N . MET A 1 192 ? -2.495 3.947 4.208 1.00 91.69 192 MET A N 1
ATOM 1492 C CA . MET A 1 192 ? -1.317 3.215 3.760 1.00 91.69 192 MET A CA 1
ATOM 1493 C C . MET A 1 192 ? -0.961 3.658 2.350 1.00 91.69 192 MET A C 1
ATOM 1495 O O . MET A 1 192 ? -1.829 3.753 1.488 1.00 91.69 192 MET A O 1
ATOM 1499 N N . ASN A 1 193 ? 0.319 3.877 2.100 1.00 91.44 193 ASN A N 1
ATOM 1500 C CA . ASN A 1 193 ? 0.836 4.191 0.781 1.00 91.44 193 ASN A CA 1
ATOM 1501 C C . ASN A 1 193 ? 1.781 3.071 0.359 1.00 91.44 193 ASN A C 1
ATOM 1503 O O . ASN A 1 193 ? 2.575 2.590 1.165 1.00 91.44 193 ASN A O 1
ATOM 1507 N N . VAL A 1 194 ? 1.742 2.696 -0.912 1.00 90.06 194 VAL A N 1
ATOM 1508 C CA . VAL A 1 194 ? 2.815 1.934 -1.547 1.00 90.06 194 VAL A CA 1
ATOM 1509 C C . VAL A 1 194 ? 3.433 2.819 -2.613 1.00 90.06 194 VAL A C 1
ATOM 1511 O O . VAL A 1 194 ? 2.789 3.205 -3.585 1.00 90.06 194 VAL A O 1
ATOM 1514 N N . ASN A 1 195 ? 4.683 3.196 -2.380 1.00 89.88 195 ASN A N 1
ATOM 1515 C CA . ASN A 1 195 ? 5.501 3.956 -3.308 1.00 89.88 195 ASN A CA 1
ATOM 1516 C C . ASN A 1 195 ? 6.385 2.970 -4.053 1.00 89.88 195 ASN A C 1
ATOM 1518 O O . ASN A 1 195 ? 7.011 2.126 -3.418 1.00 89.88 195 ASN A O 1
ATOM 1522 N N . TRP A 1 196 ? 6.495 3.078 -5.369 1.00 89.31 196 TRP A N 1
ATOM 1523 C CA . TRP A 1 196 ? 7.477 2.310 -6.113 1.00 89.31 196 TRP A CA 1
ATOM 1524 C C . TRP A 1 196 ? 8.155 3.123 -7.206 1.00 89.31 196 TRP A C 1
ATOM 1526 O O . TRP A 1 196 ? 7.682 4.167 -7.650 1.00 89.31 196 TRP A O 1
ATOM 1536 N N . VAL A 1 197 ? 9.318 2.638 -7.608 1.00 88.31 197 VAL A N 1
ATOM 1537 C CA . VAL A 1 197 ? 10.212 3.217 -8.589 1.00 88.31 197 VAL A CA 1
ATOM 1538 C C . VAL A 1 197 ? 10.570 2.126 -9.582 1.00 88.31 197 VAL A C 1
ATOM 1540 O O . VAL A 1 197 ? 11.117 1.091 -9.199 1.00 88.31 197 VAL A O 1
ATOM 1543 N N . VAL A 1 198 ? 10.308 2.392 -10.856 1.00 89.94 198 VAL A N 1
ATOM 1544 C CA . VAL A 1 198 ? 10.791 1.588 -11.978 1.00 89.94 198 VAL A CA 1
ATOM 1545 C C . VAL A 1 198 ? 11.854 2.383 -12.715 1.00 89.94 198 VAL A C 1
ATOM 1547 O O . VAL A 1 198 ? 11.616 3.526 -13.101 1.00 89.94 198 VAL A O 1
ATOM 1550 N N . GLY A 1 199 ? 13.031 1.801 -12.911 1.00 87.38 199 GLY A N 1
ATOM 1551 C CA . GLY A 1 199 ? 14.132 2.467 -13.603 1.00 87.38 199 GLY A CA 1
ATOM 1552 C C . GLY A 1 199 ? 14.792 1.587 -14.650 1.00 87.38 199 GLY A C 1
ATOM 1553 O O . GLY A 1 199 ? 14.945 0.393 -14.432 1.00 87.38 199 GLY A O 1
ATOM 1554 N N . SER A 1 200 ? 15.233 2.190 -15.745 1.00 88.88 200 SER A N 1
ATOM 1555 C CA . SER A 1 200 ? 16.199 1.643 -16.699 1.00 88.88 200 SER A CA 1
ATOM 1556 C C . SER A 1 200 ? 17.411 2.577 -16.782 1.00 88.88 200 SER A C 1
ATOM 1558 O O . SER A 1 200 ? 17.455 3.618 -16.125 1.00 88.88 200 SER A O 1
ATOM 1560 N N . VAL A 1 201 ? 18.399 2.250 -17.618 1.00 86.12 201 VAL A N 1
ATOM 1561 C CA . VAL A 1 201 ? 19.528 3.165 -17.885 1.00 86.12 201 VAL A CA 1
ATOM 1562 C C . VAL A 1 201 ? 19.106 4.469 -18.580 1.00 86.12 201 VAL A C 1
ATOM 1564 O O . VAL A 1 201 ? 19.886 5.415 -18.615 1.00 86.12 201 VAL A O 1
ATOM 1567 N N . LEU A 1 202 ? 17.890 4.528 -19.138 1.00 88.12 202 LEU A N 1
ATOM 1568 C CA . LEU A 1 202 ? 17.376 5.694 -19.861 1.00 88.12 202 LEU A CA 1
ATOM 1569 C C . LEU A 1 202 ? 16.455 6.574 -19.022 1.00 88.12 202 LEU A C 1
ATOM 1571 O O . LEU A 1 202 ? 16.448 7.792 -19.188 1.00 88.12 202 LEU A O 1
ATOM 1575 N N . LYS A 1 203 ? 15.625 5.968 -18.170 1.00 82.94 203 LYS A N 1
ATOM 1576 C CA . LYS A 1 203 ? 14.551 6.681 -17.479 1.00 82.94 203 LYS A CA 1
ATOM 1577 C C . LYS A 1 203 ? 14.242 6.042 -16.139 1.00 82.94 203 LYS A C 1
ATOM 1579 O O . LYS A 1 203 ? 14.284 4.826 -15.993 1.00 82.94 203 LYS A O 1
ATOM 1584 N N . GLN A 1 204 ? 13.837 6.880 -15.197 1.00 86.88 204 GLN A N 1
ATOM 1585 C CA . GLN A 1 204 ? 13.253 6.467 -13.932 1.00 86.88 204 GLN A CA 1
ATOM 1586 C C . GLN A 1 204 ? 11.828 7.019 -13.830 1.00 86.88 204 GLN A C 1
ATOM 1588 O O . GLN A 1 204 ? 11.558 8.156 -14.216 1.00 86.88 204 GLN A O 1
ATOM 1593 N N . SER A 1 205 ? 10.911 6.198 -13.335 1.00 87.81 205 SER A N 1
ATOM 1594 C CA . SER A 1 205 ? 9.522 6.535 -13.051 1.00 87.81 205 SER A CA 1
ATOM 1595 C C . SER A 1 205 ? 9.240 6.204 -11.595 1.00 87.81 205 SER A C 1
ATOM 1597 O O . SER A 1 205 ? 9.639 5.145 -11.118 1.00 87.81 205 SER A O 1
ATOM 1599 N N . GLN A 1 206 ? 8.577 7.115 -10.892 1.00 89.94 206 GLN A N 1
ATOM 1600 C CA . GLN A 1 206 ? 8.118 6.909 -9.526 1.00 89.94 206 GLN A CA 1
ATOM 1601 C C . GLN A 1 206 ? 6.598 7.019 -9.503 1.00 89.94 206 GLN A C 1
ATOM 1603 O O . GLN A 1 206 ? 6.020 7.912 -10.124 1.00 89.94 206 GLN A O 1
ATOM 1608 N N . THR A 1 207 ? 5.954 6.105 -8.794 1.00 92.50 207 THR A N 1
ATOM 1609 C CA . THR A 1 207 ? 4.501 6.026 -8.677 1.00 92.50 207 THR A CA 1
ATOM 1610 C C . THR A 1 207 ? 4.137 5.727 -7.230 1.00 92.50 207 THR A C 1
ATOM 1612 O O . THR A 1 207 ? 4.905 5.105 -6.496 1.00 92.50 207 THR A O 1
ATOM 1615 N N . ARG A 1 208 ? 2.973 6.209 -6.808 1.00 91.94 208 ARG A N 1
ATOM 1616 C CA . ARG A 1 208 ? 2.401 5.953 -5.493 1.00 91.94 208 ARG A CA 1
ATOM 1617 C C . ARG A 1 208 ? 0.951 5.545 -5.683 1.00 91.94 208 ARG A C 1
ATOM 1619 O O . ARG A 1 208 ? 0.250 6.215 -6.431 1.00 91.94 208 ARG A O 1
ATOM 1626 N N . ALA A 1 209 ? 0.527 4.510 -4.973 1.00 93.56 209 ALA A N 1
ATOM 1627 C CA . ALA A 1 209 ? -0.882 4.225 -4.742 1.00 93.56 209 ALA A CA 1
ATOM 1628 C C . ALA A 1 209 ? -1.184 4.377 -3.251 1.00 93.56 209 ALA A C 1
ATOM 1630 O O . ALA A 1 209 ? -0.371 4.001 -2.396 1.00 93.56 209 ALA A O 1
ATOM 1631 N N . SER A 1 210 ? -2.344 4.951 -2.956 1.00 93.94 210 SER A N 1
ATOM 1632 C CA . SER A 1 210 ? -2.754 5.318 -1.603 1.00 93.94 210 SER A CA 1
ATOM 1633 C C . SER A 1 210 ? -4.054 4.602 -1.249 1.00 93.94 210 SER A C 1
ATOM 1635 O O . SER A 1 210 ? -5.007 4.602 -2.027 1.00 93.94 210 SER A O 1
ATOM 1637 N N . TYR A 1 211 ? -4.119 4.034 -0.051 1.00 95.38 211 TYR A N 1
ATOM 1638 C CA . TYR A 1 211 ? -5.255 3.267 0.446 1.00 95.38 211 TYR A CA 1
ATOM 1639 C C . TYR A 1 211 ? -5.674 3.752 1.821 1.00 95.38 211 TYR A C 1
ATOM 1641 O O . TYR A 1 211 ? -4.840 4.099 2.655 1.00 95.38 211 TYR A O 1
ATOM 1649 N N . PHE A 1 212 ? -6.975 3.723 2.072 1.00 95.56 212 PHE A N 1
ATOM 1650 C CA . PHE A 1 212 ? -7.551 4.004 3.372 1.00 95.56 212 PHE A CA 1
ATOM 1651 C C . PHE A 1 212 ? -8.425 2.839 3.822 1.00 95.56 212 PHE A C 1
ATOM 1653 O O . PHE A 1 212 ? -9.257 2.355 3.049 1.00 95.56 212 PHE A O 1
ATOM 1660 N N . VAL A 1 213 ? -8.237 2.405 5.068 1.00 95.62 213 VAL A N 1
ATOM 1661 C CA . VAL A 1 213 ? -9.041 1.358 5.706 1.00 95.62 213 VAL A CA 1
ATOM 1662 C C . VAL A 1 213 ? -9.573 1.826 7.055 1.00 95.62 213 VAL A C 1
ATOM 1664 O O . VAL A 1 213 ? -8.935 2.648 7.715 1.00 95.62 213 VAL A O 1
ATOM 1667 N N . ASP A 1 214 ? -10.717 1.295 7.483 1.00 95.50 214 ASP A N 1
ATOM 1668 C CA . ASP A 1 214 ? -11.309 1.639 8.778 1.00 95.50 214 ASP A CA 1
ATOM 1669 C C . ASP A 1 214 ? -11.767 0.428 9.608 1.00 95.50 214 ASP A C 1
ATOM 1671 O O . ASP A 1 214 ? -11.847 -0.712 9.141 1.00 95.50 214 ASP A O 1
ATOM 1675 N N . GLY A 1 215 ? -12.071 0.691 10.880 1.00 92.44 215 GLY A N 1
ATOM 1676 C CA . GLY A 1 215 ? -12.531 -0.304 11.846 1.00 92.44 215 GLY A CA 1
ATOM 1677 C C . GLY A 1 215 ? -13.906 -0.894 11.537 1.00 92.44 215 GLY A C 1
ATOM 1678 O O . GLY A 1 215 ? -14.267 -1.912 12.128 1.00 92.44 215 GLY A O 1
ATOM 1679 N N . LEU A 1 216 ? -14.662 -0.295 10.612 1.00 94.69 216 LEU A N 1
ATOM 1680 C CA . LEU A 1 216 ? -15.946 -0.805 10.127 1.00 94.69 216 LEU A CA 1
ATOM 1681 C C . LEU A 1 216 ? -15.777 -1.765 8.940 1.00 94.69 216 LEU A C 1
ATOM 1683 O O . LEU A 1 216 ? -16.729 -2.451 8.565 1.00 94.69 216 LEU A O 1
ATOM 1687 N N . GLY A 1 217 ? -14.566 -1.860 8.389 1.00 92.38 217 GLY A N 1
ATOM 1688 C CA . GLY A 1 217 ? -14.223 -2.762 7.301 1.00 92.38 217 GLY A CA 1
ATOM 1689 C C . GLY A 1 217 ? -14.195 -2.095 5.933 1.00 92.38 217 GLY A C 1
ATOM 1690 O O . GLY A 1 217 ? -14.098 -2.815 4.939 1.00 92.38 217 GLY A O 1
ATOM 1691 N N . ALA A 1 218 ? -14.297 -0.767 5.833 1.00 95.06 218 ALA A N 1
ATOM 1692 C CA . ALA A 1 218 ? -14.165 -0.076 4.557 1.00 95.06 218 ALA A CA 1
ATOM 1693 C C . ALA A 1 218 ? -12.723 -0.175 4.038 1.00 95.06 218 ALA A C 1
ATOM 1695 O O . ALA A 1 218 ? -11.773 -0.087 4.809 1.00 95.06 218 ALA A O 1
ATOM 1696 N N . LEU A 1 219 ? -12.574 -0.341 2.722 1.00 94.62 219 LEU A N 1
ATOM 1697 C CA . LEU A 1 219 ? -11.315 -0.181 1.995 1.00 94.62 219 LEU A CA 1
ATOM 1698 C C . LEU A 1 219 ? -11.590 0.753 0.823 1.00 94.62 219 LEU A C 1
ATOM 1700 O O . LEU A 1 219 ? -12.530 0.524 0.060 1.00 94.62 219 LEU A O 1
ATOM 1704 N N . LYS A 1 220 ? -10.776 1.798 0.685 1.00 94.25 220 LYS A N 1
ATOM 1705 C CA . LYS A 1 220 ? -10.874 2.769 -0.403 1.00 94.25 220 LYS A CA 1
ATOM 1706 C C . LYS A 1 220 ? -9.493 3.057 -0.985 1.00 94.25 220 LYS A C 1
ATOM 1708 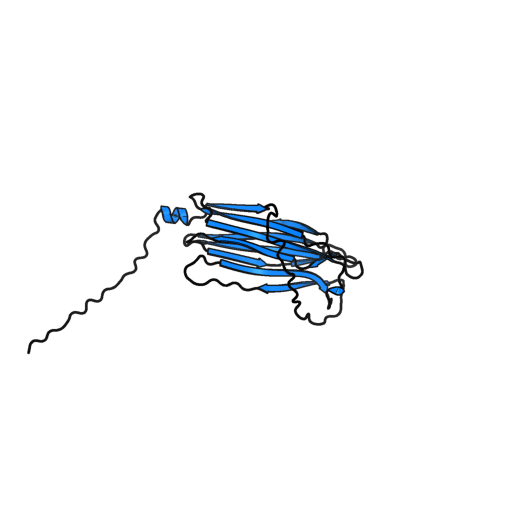O O . LYS A 1 220 ? -8.580 3.402 -0.240 1.00 94.25 220 LYS A O 1
ATOM 1713 N N . GLN A 1 221 ? -9.364 2.969 -2.306 1.00 92.19 221 GLN A N 1
ATOM 1714 C CA . GLN A 1 221 ? -8.231 3.553 -3.023 1.00 92.19 221 GLN A CA 1
ATOM 1715 C C . GLN A 1 221 ? -8.440 5.069 -3.138 1.00 92.19 221 GLN A C 1
ATOM 1717 O O . GLN A 1 221 ? -9.541 5.525 -3.459 1.00 92.19 221 GLN A O 1
ATOM 1722 N N . LEU A 1 222 ? -7.410 5.844 -2.813 1.00 89.31 222 LEU A N 1
ATOM 1723 C CA . LEU A 1 222 ? -7.448 7.306 -2.850 1.00 89.31 222 LEU A CA 1
ATOM 1724 C C . LEU A 1 222 ? -6.880 7.845 -4.166 1.00 89.31 222 LEU A C 1
ATOM 1726 O O . LEU A 1 222 ? -7.502 8.723 -4.761 1.00 89.31 222 LEU A O 1
ATOM 1730 N N . ASP A 1 223 ? -5.758 7.267 -4.613 1.00 78.62 223 ASP A N 1
ATOM 1731 C CA . ASP A 1 223 ? -4.997 7.668 -5.801 1.00 78.62 223 ASP A CA 1
ATOM 1732 C C . ASP A 1 223 ? -4.512 6.428 -6.573 1.00 78.62 223 ASP A C 1
ATOM 1734 O O . ASP A 1 223 ? -4.186 5.407 -5.911 1.00 78.62 223 ASP A O 1
#

Radius of gyration: 25.27 Å; Cα contacts (8 Å, |Δi|>4): 511; chains: 1; bounding box: 96×32×63 Å

Mean predicted aligned error: 12.23 Å

Solvent-accessible surface area (backbone atoms only — not comparable to full-atom values): 12816 Å² total; per-residue (Å²): 139,83,87,85,81,83,82,84,79,82,81,79,84,76,84,72,85,75,80,78,50,73,67,57,48,37,62,50,35,80,67,49,76,48,79,43,80,48,83,89,78,65,86,60,76,87,66,72,75,82,84,88,76,85,73,91,75,83,92,46,78,69,37,77,72,42,69,44,77,60,66,60,82,50,88,66,77,72,78,90,94,61,58,47,50,40,57,39,36,38,36,33,25,24,38,51,34,36,70,85,52,75,85,62,46,43,73,61,47,79,69,49,72,53,34,36,40,37,40,31,22,18,69,80,70,45,76,39,32,42,39,29,33,31,43,36,32,28,19,36,23,16,49,90,88,34,38,19,20,26,38,67,36,33,55,46,81,73,48,77,49,65,34,85,74,34,33,41,36,37,38,39,45,68,89,47,68,47,72,78,44,49,69,87,44,33,23,18,28,40,40,39,35,43,36,35,36,47,31,32,95,82,47,76,47,76,50,66,41,32,37,40,37,32,6,89,62,53,74,44,78,77,88

Nearest PDB structures (foldseek):
  6uxc-assembly2_B  TM=3.880E-01  e=2.495E-01  Chlamydia trachomatis L2/434/Bu
  4fvs-assembly3_C  TM=2.426E-01  e=4.824E-01  Parabacteroides distasonis ATCC 8503
  4i0o-assembly1_A  TM=2.385E-01  e=9.814E-01  Mus musculus

Foldseek 3Di:
DDDDDDDDDDDPPDPDDDDDDPVRVQQQAWDDKDKDWDDPPDPCVVPDDDDPDDDFDDADPWQQQDWDWDKDWDWDDDDPDDAAETEIKIWTKGGTPRPRDPVQKDQKDDKDKIKMWMFIAGNVRDTQKIWMKMFIWIAQIAGVPAAIIIGGGIIGTDDIDHHPQKYKYKYKDWPDWDFPDDSRHTKIKTKMKIWMWMHGPVDIDIDMWIWMAIRVGDIDTDD

Sequence (223 aa):
MKKLSIVFAAIFLTIQARALSQEEQAYLTIDTVTIQEIPDESPLLDKIETFDQVSPIKKLEVEVDTIINIGKKIWVIVEAGRPVVNIELNTASAMPSGISNWQQLAGWKSPRSSIFRVSYSNLYGMNVVDFTYRVIFTYGGNFNGKGHYVTGATIVPSSLDVAWGFTFKAQVEIPTVINLGQVENPIGGIQMNVNWVVGSVLKQSQTRASYFVDGLGALKQLD

pLDDT: mean 74.26, std 20.53, range [31.58, 95.62]